Protein AF-0000000085118288 (afdb_homodimer)

pLDDT: mean 95.7, std 6.42, range [63.41, 98.94]

InterPro domains:
  IPR025540 Fluoroacetyl-CoA thioesterase [PIRSF014972] (2-133)
  IPR025540 Fluoroacetyl-CoA thioesterase [PTHR36934] (1-132)
  IPR029069 HotDog domain superfamily [SSF54637] (2-133)
  IPR054485 Fluoroacetyl-CoA-specific thioesterase-like domain [PF22636] (27-122)

Radius of gyration: 17.84 Å; Cα contacts (8 Å, |Δi|>4): 660; chains: 2; bounding box: 52×55×36 Å

Solvent-accessible surface area (backbone atoms only — not comparable to full-atom values): 13866 Å² total; per-residue (Å²): 122,83,85,56,71,69,46,69,27,71,41,82,38,69,37,43,72,68,39,14,43,58,46,62,80,77,65,90,82,64,69,42,54,83,25,55,18,66,30,50,51,47,41,44,46,50,47,14,45,49,62,62,44,55,85,59,52,53,93,64,42,35,63,44,75,36,37,42,38,36,37,50,72,49,68,42,44,66,69,41,46,40,34,22,38,19,28,34,70,43,70,59,88,81,25,43,31,30,43,35,41,28,29,38,77,62,39,73,26,30,39,40,39,40,29,31,32,78,43,48,49,65,58,52,52,51,52,27,53,55,31,65,73,97,122,84,85,56,70,68,46,71,27,72,42,82,38,67,36,43,72,67,40,13,43,58,45,61,80,78,65,90,84,64,72,43,55,83,26,55,19,68,31,50,52,46,41,44,45,51,48,17,44,50,60,62,45,55,86,56,52,52,92,64,41,34,63,44,74,37,35,41,39,39,37,50,71,50,68,42,45,66,69,40,48,42,34,22,38,20,28,33,70,43,69,58,87,81,24,44,30,29,43,35,41,28,29,39,76,62,40,75,24,29,38,40,40,38,28,32,33,77,41,47,48,65,58,52,53,50,53,29,52,55,32,63,72,101

Sequence (268 aa):
MSLEIGTKATIDYKVLNKDLAANLQISKDDAFPEVFATARMVALMECSAAKMMLPLLKDGELSVGVEVNIKHLAPTLEGDTAISTATFVGMEGKLFKFEIEVVDSGGVIGNGTHTRAIVSNERLMNGAKKRVEKMSLEIGTKATIDYKVLNKDLAANLQISKDDAFPEVFATARMVALMECSAAKMMLPLLKDGELSVGVEVNIKHLAPTLEGDTAISTATFVGMEGKLFKFEIEVVDSGGVIGNGTHTRAIVSNERLMNGAKKRVEK

Foldseek 3Di:
DDDDFFDKFKDKDAAAQCQAPVNVPPDPPDDGDQFGDPVVVVVRQVVRVQVSCVVVDDPQKGKDWDDWDKDFADTHHHGWMKMKMWGFHDDDVQKTKIWMWIATPVGTGMITMTIMHMDGPVVVVVVVVVVVVD/DDDDFFDKFKDKDAAAQCQAPCNVPPDDPDDGDQFGDPVVVVVRQVVRVQVSCVVVDDPQKGKDWDDWDKDFADTHHHGWMKMKMWGFHDDDVQKTKIWMWIATPVGTGMITMTIMHMDGPVVVVVVVVVVVVD

Structure (mmCIF, N/CA/C/O backbone):
data_AF-0000000085118288-model_v1
#
loop_
_entity.id
_entity.type
_entity.pdbx_description
1 polymer 'Fluoroacetyl-CoA-specific thioesterase-like domain-containing protein'
#
loop_
_atom_site.group_PDB
_atom_site.id
_atom_site.type_symbol
_atom_site.label_atom_id
_atom_site.label_alt_id
_atom_site.label_comp_id
_atom_site.label_asym_id
_atom_site.label_entity_id
_atom_site.label_seq_id
_atom_site.pdbx_PDB_ins_code
_atom_site.Cartn_x
_atom_site.Cartn_y
_atom_site.Cartn_z
_atom_site.occupancy
_atom_site.B_iso_or_equiv
_atom_site.auth_seq_id
_atom_site.auth_comp_id
_atom_site.auth_asym_id
_atom_site.auth_atom_id
_atom_site.pdbx_PDB_model_num
ATOM 1 N N . MET A 1 1 ? 5.191 28.344 4.402 1 65.5 1 MET A N 1
ATOM 2 C CA . MET A 1 1 ? 6.441 27.875 3.805 1 65.5 1 MET A CA 1
ATOM 3 C C . MET A 1 1 ? 6.176 26.906 2.664 1 65.5 1 MET A C 1
ATOM 5 O O . MET A 1 1 ? 5.191 26.156 2.693 1 65.5 1 MET A O 1
ATOM 9 N N . SER A 1 2 ? 6.766 27.188 1.385 1 85.44 2 SER A N 1
ATOM 10 C CA . SER A 1 2 ? 6.539 26.375 0.191 1 85.44 2 SER A CA 1
ATOM 11 C C . SER A 1 2 ? 7.625 25.328 0.021 1 85.44 2 SER A C 1
ATOM 13 O O . SER A 1 2 ? 8.75 25.5 0.504 1 85.44 2 SER A O 1
ATOM 15 N N . LEU A 1 3 ? 7.312 24.188 -0.376 1 93 3 LEU A N 1
ATOM 16 C CA . LEU A 1 3 ? 8.242 23.109 -0.694 1 93 3 LEU A CA 1
ATOM 17 C C . LEU A 1 3 ? 8.875 23.328 -2.064 1 93 3 LEU A C 1
ATOM 19 O O . LEU A 1 3 ? 8.172 23.547 -3.051 1 93 3 LEU A O 1
ATOM 23 N N . GLU A 1 4 ? 10.234 23.281 -2.15 1 96.5 4 GLU A N 1
ATOM 24 C CA . GLU A 1 4 ? 10.93 23.5 -3.414 1 96.5 4 GLU A CA 1
ATOM 25 C C . GLU A 1 4 ? 11.016 22.203 -4.223 1 96.5 4 GLU A C 1
ATOM 27 O O . GLU A 1 4 ? 11.344 21.156 -3.676 1 96.5 4 GLU A O 1
ATOM 32 N N . ILE A 1 5 ? 10.766 22.375 -5.516 1 97.88 5 ILE A N 1
ATOM 33 C CA . ILE A 1 5 ? 10.906 21.219 -6.406 1 97.88 5 ILE A CA 1
ATOM 34 C C . ILE A 1 5 ? 12.336 20.688 -6.328 1 97.88 5 ILE A C 1
ATOM 36 O O . ILE A 1 5 ? 13.297 21.453 -6.328 1 97.88 5 ILE A O 1
ATOM 40 N N . GLY A 1 6 ? 12.445 19.391 -6.156 1 98.31 6 GLY A N 1
ATOM 41 C CA . GLY A 1 6 ? 13.758 18.766 -6.039 1 98.31 6 GLY A CA 1
ATOM 42 C C . GLY A 1 6 ? 14.125 18.422 -4.609 1 98.31 6 GLY A C 1
ATOM 43 O O . GLY A 1 6 ? 15.086 17.688 -4.367 1 98.31 6 GLY A O 1
ATOM 44 N N . THR A 1 7 ? 13.391 19 -3.576 1 98.06 7 THR A N 1
ATOM 45 C CA . THR A 1 7 ? 13.617 18.656 -2.18 1 98.06 7 THR A CA 1
ATOM 46 C C . THR A 1 7 ? 13.414 17.156 -1.959 1 98.06 7 THR A C 1
ATOM 48 O O . THR A 1 7 ? 12.484 16.562 -2.516 1 98.06 7 THR A O 1
ATOM 51 N N . LYS A 1 8 ? 14.305 16.547 -1.131 1 98.5 8 LYS A N 1
ATOM 52 C CA . LYS A 1 8 ? 14.242 15.109 -0.888 1 98.5 8 LYS A CA 1
ATOM 53 C C . LYS A 1 8 ? 14.125 14.805 0.604 1 98.5 8 LYS A C 1
ATOM 55 O O . LYS A 1 8 ? 14.586 15.594 1.437 1 98.5 8 LYS A O 1
ATOM 60 N N . ALA A 1 9 ? 13.484 13.719 0.938 1 97.38 9 ALA A N 1
ATOM 61 C CA . ALA A 1 9 ? 13.5 13.086 2.256 1 97.38 9 ALA A CA 1
ATOM 62 C C . ALA A 1 9 ? 13.688 11.578 2.141 1 97.38 9 ALA A C 1
ATOM 64 O O . ALA A 1 9 ? 13.219 10.953 1.186 1 97.38 9 ALA A O 1
ATOM 65 N N . THR A 1 10 ? 14.406 11.039 3.109 1 98.06 10 THR A N 1
ATOM 66 C CA . THR A 1 10 ? 14.734 9.617 3.084 1 98.06 10 THR A CA 1
ATOM 67 C C . THR A 1 10 ? 14.383 8.953 4.41 1 98.06 10 THR A C 1
ATOM 69 O O . THR A 1 10 ? 14.539 9.555 5.473 1 98.06 10 THR A O 1
ATOM 72 N N . ILE A 1 11 ? 13.914 7.734 4.34 1 97.56 11 ILE A N 1
ATOM 73 C CA . ILE A 1 11 ? 13.695 6.902 5.516 1 97.56 11 ILE A CA 1
ATOM 74 C C . ILE A 1 11 ? 14.344 5.535 5.309 1 97.56 11 ILE A C 1
ATOM 76 O O . ILE A 1 11 ? 14.141 4.895 4.273 1 97.56 11 ILE A O 1
ATOM 80 N N . ASP A 1 12 ? 15.148 5.117 6.254 1 97.69 12 ASP A N 1
ATOM 81 C CA . ASP A 1 12 ? 15.68 3.756 6.34 1 97.69 12 ASP A CA 1
ATOM 82 C C . ASP A 1 12 ? 14.789 2.881 7.223 1 97.69 12 ASP A C 1
ATOM 84 O O . ASP A 1 12 ? 14.523 3.229 8.375 1 97.69 12 ASP A O 1
ATOM 88 N N . TYR A 1 13 ? 14.445 1.713 6.641 1 98.19 13 TYR A N 1
ATOM 89 C CA . TYR A 1 13 ? 13.531 0.839 7.371 1 98.19 13 TYR A CA 1
ATOM 90 C C . TYR A 1 13 ? 14.016 -0.607 7.328 1 98.19 13 TYR A C 1
ATOM 92 O O . TYR A 1 13 ? 14.188 -1.179 6.246 1 98.19 13 TYR A O 1
ATOM 100 N N . LYS A 1 14 ? 14.219 -1.176 8.461 1 98.44 14 LYS A N 1
ATOM 101 C CA . LYS A 1 14 ? 14.547 -2.596 8.531 1 98.44 14 LYS A CA 1
ATOM 102 C C . LYS A 1 14 ? 13.297 -3.459 8.406 1 98.44 14 LYS A C 1
ATOM 104 O O . LYS A 1 14 ? 12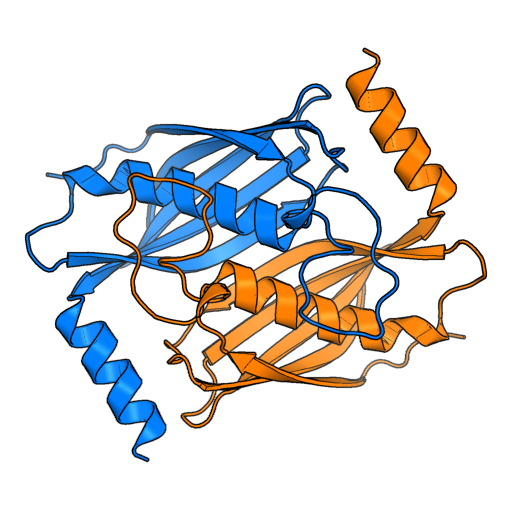.375 -3.354 9.227 1 98.44 14 LYS A O 1
ATOM 109 N N . VAL A 1 15 ? 13.312 -4.316 7.406 1 98.5 15 VAL A N 1
ATOM 110 C CA . VAL A 1 15 ? 12.156 -5.168 7.152 1 98.5 15 VAL A CA 1
ATOM 111 C C . VAL A 1 15 ? 12.016 -6.188 8.281 1 98.5 15 VAL A C 1
ATOM 113 O O . VAL A 1 15 ? 12.953 -6.922 8.586 1 98.5 15 VAL A O 1
ATOM 116 N N . LEU A 1 16 ? 10.836 -6.188 8.891 1 98.38 16 LEU A N 1
ATOM 117 C CA . LEU A 1 16 ? 10.531 -7.09 10 1 98.38 16 LEU A CA 1
ATOM 118 C C . LEU A 1 16 ? 9.594 -8.211 9.547 1 98.38 16 LEU A C 1
ATOM 120 O O . LEU A 1 16 ? 9.016 -8.141 8.461 1 98.38 16 LEU A O 1
ATOM 124 N N . ASN A 1 17 ? 9.477 -9.211 10.391 1 97.81 17 ASN A N 1
ATOM 125 C CA . ASN A 1 17 ? 8.594 -10.344 10.109 1 97.81 17 ASN A CA 1
ATOM 126 C C . ASN A 1 17 ? 7.176 -9.883 9.797 1 97.81 17 ASN A C 1
ATOM 128 O O . ASN A 1 17 ? 6.543 -10.391 8.867 1 97.81 17 ASN A O 1
ATOM 132 N N . LYS A 1 18 ? 6.66 -8.891 10.508 1 96.31 18 LYS A N 1
ATOM 133 C CA . LYS A 1 18 ? 5.293 -8.398 10.367 1 96.31 18 LYS A CA 1
ATOM 134 C C . LYS A 1 18 ? 5.086 -7.703 9.023 1 96.31 18 LYS A C 1
ATOM 136 O O . LYS A 1 18 ? 3.953 -7.43 8.633 1 96.31 18 LYS A O 1
ATOM 141 N N . ASP A 1 19 ? 6.227 -7.359 8.367 1 97.75 19 ASP A N 1
ATOM 142 C CA . ASP A 1 19 ? 6.164 -6.609 7.117 1 97.75 19 ASP A CA 1
ATOM 143 C C . ASP A 1 19 ? 6.102 -7.551 5.918 1 97.75 19 ASP A C 1
ATOM 145 O O . ASP A 1 19 ? 5.953 -7.102 4.777 1 97.75 19 ASP A O 1
ATOM 149 N N . LEU A 1 20 ? 6.211 -8.82 6.121 1 97.25 20 LEU A N 1
ATOM 150 C CA . LEU A 1 20 ? 6.227 -9.781 5.027 1 97.25 20 LEU A CA 1
ATOM 151 C C . LEU A 1 20 ? 4.82 -10.023 4.492 1 97.25 20 LEU A C 1
ATOM 153 O O . LEU A 1 20 ? 3.857 -10.07 5.262 1 97.25 20 LEU A O 1
ATOM 157 N N . ALA A 1 21 ? 4.758 -10.266 3.145 1 96.5 21 ALA A N 1
ATOM 158 C CA . ALA A 1 21 ? 3.475 -10.5 2.49 1 96.5 21 ALA A CA 1
ATOM 159 C C . ALA A 1 21 ? 2.701 -11.617 3.191 1 96.5 21 ALA A C 1
ATOM 161 O O . ALA A 1 21 ? 1.483 -11.516 3.367 1 96.5 21 ALA A O 1
ATOM 162 N N . ALA A 1 22 ? 3.354 -12.586 3.691 1 94.56 22 ALA A N 1
ATOM 163 C CA . ALA A 1 22 ? 2.746 -13.742 4.336 1 94.56 22 ALA A CA 1
ATOM 164 C C . ALA A 1 22 ? 2.18 -13.375 5.703 1 94.56 22 ALA A C 1
ATOM 166 O O . ALA A 1 22 ? 1.416 -14.148 6.293 1 94.56 22 ALA A O 1
ATOM 167 N N . ASN A 1 23 ? 2.451 -12.172 6.219 1 94.25 23 ASN A N 1
ATOM 168 C CA . ASN A 1 23 ? 2.141 -11.875 7.613 1 94.25 23 ASN A CA 1
ATOM 169 C C . ASN A 1 23 ? 1.325 -10.594 7.746 1 94.25 23 ASN A C 1
ATOM 171 O O . ASN A 1 23 ? 1.26 -10 8.828 1 94.25 23 ASN A O 1
ATOM 175 N N . LEU A 1 24 ? 0.703 -10.117 6.699 1 93.44 24 LEU A N 1
ATOM 176 C CA . LEU A 1 24 ? -0.056 -8.867 6.727 1 93.44 24 LEU A CA 1
ATOM 177 C C . LEU A 1 24 ? -1.408 -9.07 7.402 1 93.44 24 LEU A C 1
ATOM 179 O O . LEU A 1 24 ? -2.059 -8.102 7.797 1 93.44 24 LEU A O 1
ATOM 183 N N . GLN A 1 25 ? -1.882 -10.227 7.535 1 90.75 25 GLN A N 1
ATOM 184 C CA . GLN A 1 25 ? -3.098 -10.594 8.25 1 90.75 25 GLN A CA 1
ATOM 185 C C . GLN A 1 25 ? -4.316 -9.891 7.66 1 90.75 25 GLN A C 1
ATOM 187 O O . GLN A 1 25 ? -5.117 -9.312 8.398 1 90.75 25 GLN A O 1
ATOM 192 N N . ILE A 1 26 ? -4.383 -9.867 6.359 1 91.06 26 ILE A N 1
ATOM 193 C CA . ILE A 1 26 ? -5.539 -9.312 5.664 1 91.06 26 ILE A CA 1
ATOM 194 C C . ILE A 1 26 ? -6.496 -10.438 5.281 1 91.06 26 ILE A C 1
ATOM 196 O O . ILE A 1 26 ? -7.711 -10.312 5.445 1 91.06 26 ILE A O 1
ATOM 200 N N . SER A 1 27 ? -5.902 -11.492 4.691 1 86.75 27 SER A N 1
ATOM 201 C CA . SER A 1 27 ? -6.688 -12.656 4.285 1 86.75 27 SER A CA 1
ATOM 202 C C . SER A 1 27 ? -6.039 -13.953 4.746 1 86.75 27 SER A C 1
ATOM 204 O O . SER A 1 27 ? -4.812 -14.047 4.812 1 86.75 27 SER A O 1
ATOM 206 N N . LYS A 1 28 ? -6.906 -14.977 5.168 1 76.5 28 LYS A N 1
ATOM 207 C CA . LYS A 1 28 ? -6.414 -16.266 5.66 1 76.5 28 LYS A CA 1
ATOM 208 C C . LYS A 1 28 ? -5.992 -17.172 4.508 1 76.5 28 LYS A C 1
ATOM 210 O O . LYS A 1 28 ? -5.148 -18.047 4.68 1 76.5 28 LYS A O 1
ATOM 215 N N . ASP A 1 29 ? -6.516 -16.984 3.393 1 64.5 29 ASP A N 1
ATOM 216 C CA . ASP A 1 29 ? -6.457 -17.984 2.33 1 64.5 29 ASP A CA 1
ATOM 217 C C . ASP A 1 29 ? -5.238 -17.766 1.437 1 64.5 29 ASP A C 1
ATOM 219 O O . ASP A 1 29 ? -4.918 -18.609 0.599 1 64.5 29 ASP A O 1
ATOM 223 N N . ASP A 1 30 ? -4.398 -16.828 1.76 1 63.41 30 ASP A N 1
ATOM 224 C CA . ASP A 1 30 ? -3.512 -16.562 0.63 1 63.41 30 ASP A CA 1
ATOM 225 C C . ASP A 1 30 ? -2.105 -17.094 0.897 1 63.41 30 ASP A C 1
ATOM 227 O O . ASP A 1 30 ? -1.644 -17.094 2.041 1 63.41 30 ASP A O 1
ATOM 231 N N . ALA A 1 31 ? -1.613 -17.859 0.029 1 80.88 31 ALA A N 1
ATOM 232 C CA . ALA A 1 31 ? -0.206 -18.25 -0.038 1 80.88 31 ALA A CA 1
ATOM 233 C C . ALA A 1 31 ? 0.661 -17.078 -0.492 1 80.88 31 ALA A C 1
ATOM 235 O O . ALA A 1 31 ? 0.897 -16.891 -1.689 1 80.88 31 ALA A O 1
ATOM 236 N N . PHE A 1 32 ? 1.033 -16.219 0.395 1 91.12 32 PHE A N 1
ATOM 237 C CA . PHE A 1 32 ? 1.906 -15.094 0.065 1 91.12 32 PHE A CA 1
ATOM 238 C C . PHE A 1 32 ? 3.354 -15.414 0.422 1 91.12 32 PHE A C 1
ATOM 240 O O . PHE A 1 32 ? 3.615 -16.203 1.327 1 91.12 32 PHE A O 1
ATOM 247 N N . PRO A 1 33 ? 4.215 -14.898 -0.34 1 94.38 33 PRO A N 1
ATOM 248 C CA . PRO A 1 33 ? 5.629 -15.195 -0.112 1 94.38 33 PRO A CA 1
ATOM 249 C C . PRO A 1 33 ? 6.184 -14.5 1.131 1 94.38 33 PRO A C 1
ATOM 251 O O . PRO A 1 33 ? 5.586 -13.539 1.624 1 94.38 33 PRO A O 1
ATOM 254 N N . GLU A 1 34 ? 7.32 -15.031 1.57 1 95.94 34 GLU A N 1
ATOM 255 C CA . GLU A 1 34 ? 7.992 -14.461 2.734 1 95.94 34 GLU A CA 1
ATOM 256 C C . GLU A 1 34 ? 8.992 -13.383 2.324 1 95.94 34 GLU A C 1
ATOM 258 O O . GLU A 1 34 ? 10.18 -13.477 2.629 1 95.94 34 GLU A O 1
ATOM 263 N N . VAL A 1 35 ? 8.516 -12.359 1.674 1 98.12 35 VAL A N 1
ATOM 264 C CA . VAL A 1 35 ? 9.305 -11.188 1.292 1 98.12 35 VAL A CA 1
ATOM 265 C C . VAL A 1 35 ? 8.555 -9.914 1.675 1 98.12 35 VAL A C 1
ATOM 267 O O . VAL A 1 35 ? 7.379 -9.961 2.039 1 98.12 35 VAL A O 1
ATOM 270 N N . PHE A 1 36 ? 9.242 -8.812 1.638 1 98.62 36 PHE A N 1
ATOM 271 C CA . PHE A 1 36 ? 8.688 -7.504 1.944 1 98.62 36 PHE A CA 1
ATOM 272 C C . PHE A 1 36 ? 7.426 -7.242 1.123 1 98.62 36 PHE A C 1
ATOM 274 O O . PHE A 1 36 ? 7.453 -7.324 -0.107 1 98.62 36 PHE A O 1
ATOM 281 N N . ALA A 1 37 ? 6.352 -6.984 1.794 1 97.81 37 ALA A N 1
ATOM 282 C CA . ALA A 1 37 ? 5.059 -6.836 1.126 1 97.81 37 ALA A CA 1
ATOM 283 C C . ALA A 1 37 ? 5.004 -5.547 0.311 1 97.81 37 ALA A C 1
ATOM 285 O O . ALA A 1 37 ? 5.52 -4.512 0.741 1 97.81 37 ALA A O 1
ATOM 286 N N . THR A 1 38 ? 4.34 -5.602 -0.856 1 98.56 38 THR A N 1
ATOM 287 C CA . THR A 1 38 ? 4.09 -4.414 -1.661 1 98.56 38 THR A CA 1
ATOM 288 C C . THR A 1 38 ? 3.414 -3.328 -0.828 1 98.56 38 THR A C 1
ATOM 290 O O . THR A 1 38 ? 3.834 -2.17 -0.849 1 98.56 38 THR A O 1
ATOM 293 N N . ALA A 1 39 ? 2.43 -3.693 -0.07 1 98.31 39 ALA A N 1
ATOM 294 C CA . ALA A 1 39 ? 1.678 -2.748 0.751 1 98.31 39 ALA A CA 1
ATOM 295 C C . ALA A 1 39 ? 2.584 -2.07 1.774 1 98.31 39 ALA A C 1
ATOM 297 O O . ALA A 1 39 ? 2.426 -0.881 2.062 1 98.31 39 ALA A O 1
ATOM 298 N N . ARG A 1 40 ? 3.488 -2.783 2.344 1 98.44 40 ARG A N 1
ATOM 299 C CA . ARG A 1 40 ? 4.398 -2.197 3.324 1 98.44 40 ARG A CA 1
ATOM 300 C C . ARG A 1 40 ? 5.426 -1.296 2.646 1 98.44 40 ARG A C 1
ATOM 302 O O . ARG A 1 40 ? 5.848 -0.288 3.219 1 98.44 40 ARG A O 1
ATOM 309 N N . MET A 1 41 ? 5.832 -1.647 1.428 1 98.81 41 MET A N 1
ATOM 310 C CA . MET A 1 41 ? 6.672 -0.731 0.662 1 98.81 41 MET A CA 1
ATOM 311 C C . MET A 1 41 ? 5.938 0.573 0.375 1 98.81 41 MET A C 1
ATOM 313 O O . MET A 1 41 ? 6.523 1.653 0.461 1 98.81 41 MET A O 1
ATOM 317 N N . VAL A 1 42 ? 4.676 0.441 0.045 1 98.75 42 VAL A N 1
ATOM 318 C CA . VAL A 1 42 ? 3.85 1.624 -0.173 1 98.75 42 VAL A CA 1
ATOM 319 C C . VAL A 1 42 ? 3.828 2.479 1.092 1 98.75 42 VAL A C 1
ATOM 321 O O . VAL A 1 42 ? 3.996 3.699 1.026 1 98.75 42 VAL A O 1
ATOM 324 N N . ALA A 1 43 ? 3.648 1.824 2.242 1 98.06 43 ALA A N 1
ATOM 325 C CA . ALA A 1 43 ? 3.648 2.562 3.502 1 98.06 43 ALA A CA 1
ATOM 326 C C . ALA A 1 43 ? 4.957 3.326 3.689 1 98.06 43 ALA A C 1
ATOM 328 O O . ALA A 1 43 ? 4.949 4.492 4.09 1 98.06 43 ALA A O 1
ATOM 329 N N . LEU A 1 44 ? 6.02 2.678 3.398 1 98.31 44 LEU A N 1
ATOM 330 C CA . LEU A 1 44 ? 7.34 3.285 3.523 1 98.31 44 LEU A CA 1
ATOM 331 C C . LEU A 1 44 ? 7.48 4.48 2.588 1 98.31 44 LEU A C 1
ATOM 333 O O . LEU A 1 44 ? 7.98 5.535 2.988 1 98.31 44 LEU A O 1
ATOM 337 N N . MET A 1 45 ? 6.996 4.332 1.364 1 98.56 45 MET A N 1
ATOM 338 C CA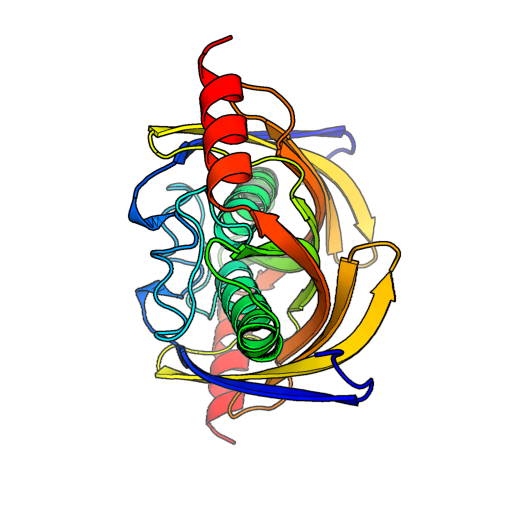 . MET A 1 45 ? 7.012 5.406 0.377 1 98.56 45 MET A CA 1
ATOM 339 C C . MET A 1 45 ? 6.199 6.605 0.865 1 98.56 45 MET A C 1
ATOM 341 O O . MET A 1 45 ? 6.676 7.738 0.82 1 98.56 45 MET A O 1
ATOM 345 N N . GLU A 1 46 ? 5.051 6.316 1.334 1 97.94 46 GLU A N 1
ATOM 346 C CA . GLU A 1 46 ? 4.184 7.383 1.827 1 97.94 46 GLU A CA 1
ATOM 347 C C . GLU A 1 46 ? 4.836 8.133 2.986 1 97.94 46 GLU A C 1
ATOM 349 O O . GLU A 1 46 ? 4.746 9.359 3.066 1 97.94 46 GLU A O 1
ATOM 354 N N . CYS A 1 47 ? 5.445 7.414 3.873 1 97.38 47 CYS A N 1
ATOM 355 C CA . CYS A 1 47 ? 6.055 8.016 5.051 1 97.38 47 CYS A CA 1
ATOM 356 C C . CYS A 1 47 ? 7.199 8.945 4.66 1 97.38 47 CYS A C 1
ATOM 358 O O . CYS A 1 47 ? 7.379 10.008 5.262 1 97.38 47 CYS A O 1
ATOM 360 N N . SER A 1 48 ? 7.988 8.555 3.674 1 97.44 48 SER A N 1
ATOM 361 C CA . SER A 1 48 ? 9.094 9.422 3.266 1 97.44 48 SER A CA 1
ATOM 362 C C . SER A 1 48 ? 8.578 10.727 2.674 1 97.44 48 SER A C 1
ATOM 364 O O . SER A 1 48 ? 9.164 11.789 2.91 1 97.44 48 SER A O 1
ATOM 366 N N . ALA A 1 49 ? 7.508 10.609 1.896 1 97.44 49 ALA A N 1
ATOM 367 C CA . ALA A 1 49 ? 6.883 11.82 1.362 1 97.44 49 ALA A CA 1
ATOM 368 C C . ALA A 1 49 ? 6.301 12.68 2.482 1 97.44 49 ALA A C 1
ATOM 370 O O . ALA A 1 49 ? 6.5 13.898 2.508 1 97.44 49 ALA A O 1
ATOM 371 N N . ALA A 1 50 ? 5.578 12.031 3.389 1 96.94 50 ALA A N 1
ATOM 372 C CA . ALA A 1 50 ? 4.949 12.742 4.5 1 96.94 50 ALA A CA 1
ATOM 373 C C . ALA A 1 50 ? 5.992 13.477 5.34 1 96.94 50 ALA A C 1
ATOM 375 O O . ALA A 1 50 ? 5.762 14.602 5.773 1 96.94 50 ALA A O 1
ATOM 376 N N . LYS A 1 51 ? 7.078 12.805 5.59 1 95.5 51 LYS A N 1
ATOM 377 C CA . LYS A 1 51 ? 8.172 13.391 6.359 1 95.5 51 LYS A CA 1
ATOM 378 C C . LYS A 1 51 ? 8.594 14.734 5.777 1 95.5 51 LYS A C 1
ATOM 380 O O . LYS A 1 51 ? 8.836 15.688 6.516 1 95.5 51 LYS A O 1
ATOM 385 N N . MET A 1 52 ? 8.617 14.789 4.484 1 94.75 52 MET A N 1
ATOM 386 C CA . MET A 1 52 ? 9.055 15.992 3.775 1 94.75 52 MET A CA 1
ATOM 387 C C . MET A 1 52 ? 8.062 17.141 3.986 1 94.75 52 MET A C 1
ATOM 389 O O . MET A 1 52 ? 8.438 18.312 3.898 1 94.75 52 MET A O 1
ATOM 393 N N . MET A 1 53 ? 6.887 16.844 4.309 1 94.81 53 MET A N 1
ATOM 394 C CA . MET A 1 53 ? 5.816 17.828 4.348 1 94.81 53 MET A CA 1
ATOM 395 C C . MET A 1 53 ? 5.621 18.375 5.762 1 94.81 53 MET A C 1
ATOM 397 O O . MET A 1 53 ? 4.906 19.344 5.965 1 94.81 53 MET A O 1
ATOM 401 N N . LEU A 1 54 ? 6.25 17.781 6.773 1 93.75 54 LEU A N 1
ATOM 402 C CA . LEU A 1 54 ? 6.027 18.094 8.18 1 93.75 54 LEU A CA 1
ATOM 403 C C . LEU A 1 54 ? 6.219 19.594 8.43 1 93.75 54 LEU A C 1
ATOM 405 O O . LEU A 1 54 ? 5.395 20.219 9.094 1 93.75 54 LEU A O 1
ATOM 409 N N . PRO A 1 55 ? 7.203 20.234 7.828 1 93.25 55 PRO A N 1
ATOM 410 C CA . PRO A 1 55 ? 7.426 21.656 8.109 1 93.25 55 PRO A CA 1
ATOM 411 C C . PRO A 1 55 ? 6.34 22.562 7.523 1 93.25 55 PRO A C 1
ATOM 413 O O . PRO A 1 55 ? 6.254 23.734 7.871 1 93.25 55 PRO A O 1
ATOM 416 N N . LEU A 1 56 ? 5.551 22.016 6.68 1 94.44 56 LEU A N 1
ATOM 417 C CA . LEU A 1 56 ? 4.516 22.797 6.012 1 94.44 56 LEU A CA 1
ATOM 418 C C . LEU A 1 56 ? 3.234 22.828 6.84 1 94.44 56 LEU A C 1
ATOM 420 O O . LEU A 1 56 ? 2.336 23.625 6.574 1 94.44 56 LEU A O 1
ATOM 424 N N . LEU A 1 57 ? 3.113 21.953 7.766 1 94.88 57 LEU A N 1
ATOM 425 C CA . LEU A 1 57 ? 1.844 21.719 8.445 1 94.88 57 LEU A CA 1
ATOM 426 C C . LEU A 1 57 ? 1.64 22.734 9.57 1 94.88 57 LEU A C 1
ATOM 428 O O . LEU A 1 57 ? 2.545 22.969 10.375 1 94.88 57 LEU A O 1
ATOM 432 N N . LYS A 1 58 ? 0.462 23.312 9.539 1 95.38 58 LYS A N 1
ATOM 433 C CA . LYS A 1 58 ? 0.033 24.156 10.641 1 95.38 58 LYS A CA 1
ATOM 434 C C . LYS A 1 58 ? -0.63 23.344 11.75 1 95.38 58 LYS A C 1
ATOM 436 O O . LYS A 1 58 ? -0.844 22.141 11.594 1 95.38 58 LYS A O 1
ATOM 441 N N . ASP A 1 59 ? -0.854 24.047 12.859 1 94.81 59 ASP A N 1
ATOM 442 C CA . ASP A 1 59 ? -1.543 23.375 13.953 1 94.81 59 ASP A CA 1
ATOM 443 C C . ASP A 1 59 ? -2.885 22.797 13.5 1 94.81 59 ASP A C 1
ATOM 445 O O . ASP A 1 59 ? -3.656 23.484 12.82 1 94.81 59 ASP A O 1
ATOM 449 N N . GLY A 1 60 ? -3.109 21.531 13.789 1 95.69 60 GLY A N 1
ATOM 450 C CA . GLY A 1 60 ? -4.375 20.891 13.461 1 95.69 60 GLY A CA 1
ATOM 451 C C . GLY A 1 60 ? -4.398 20.297 12.062 1 95.69 60 GLY A C 1
ATOM 452 O O . GLY A 1 60 ? -5.387 19.672 11.664 1 95.69 60 GLY A O 1
ATOM 453 N N . GLU A 1 61 ? -3.271 20.5 11.344 1 96 61 GLU A N 1
ATOM 454 C CA . GLU A 1 61 ? -3.195 19.984 9.984 1 96 61 GLU A CA 1
ATOM 455 C C . GLU A 1 61 ? -2.367 18.703 9.93 1 96 61 GLU A C 1
ATOM 457 O O . GLU A 1 61 ? -1.515 18.469 10.789 1 96 61 GLU A O 1
ATOM 462 N N . LEU A 1 62 ? -2.674 17.859 9.016 1 95.75 62 LEU A N 1
ATOM 463 C CA . LEU A 1 62 ? -1.868 16.688 8.656 1 95.75 62 LEU A CA 1
ATOM 464 C C . LEU A 1 62 ? -1.868 16.469 7.148 1 95.75 62 LEU A C 1
ATOM 466 O O . LEU A 1 62 ? -2.57 17.172 6.414 1 95.75 62 LEU A O 1
ATOM 470 N N . SER A 1 63 ? -1.038 15.602 6.703 1 95.81 63 SER A N 1
ATOM 471 C CA . SER A 1 63 ? -1.061 15.227 5.293 1 95.81 63 SER A CA 1
ATOM 472 C C . SER A 1 63 ? -1.607 13.812 5.105 1 95.81 63 SER A C 1
ATOM 474 O O . SER A 1 63 ? -1.345 12.93 5.922 1 95.81 63 SER A O 1
ATOM 476 N N . VAL A 1 6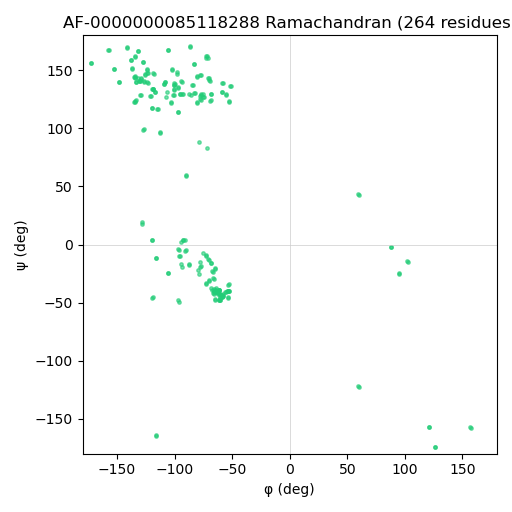4 ? -2.416 13.617 4.059 1 96.62 64 VAL A N 1
ATOM 477 C CA . VAL A 1 64 ? -3 12.32 3.752 1 96.62 64 VAL A CA 1
ATOM 478 C C . VAL A 1 64 ? -2.629 11.906 2.33 1 96.62 64 VAL A C 1
ATOM 480 O O . VAL A 1 64 ? -2.559 12.75 1.432 1 96.62 64 VAL A O 1
ATOM 483 N N . GLY A 1 65 ? -2.334 10.664 2.225 1 97.69 65 GLY A N 1
ATOM 484 C CA . GLY A 1 65 ? -2.131 10.125 0.889 1 97.69 65 GLY A CA 1
ATOM 485 C C . GLY A 1 65 ? -3.41 10.047 0.075 1 97.69 65 GLY A C 1
ATOM 486 O O . GLY A 1 65 ? -4.465 9.68 0.598 1 97.69 65 GLY A O 1
ATOM 487 N N . VAL A 1 66 ? -3.303 10.375 -1.261 1 98.44 66 VAL A N 1
ATOM 488 C CA . VAL A 1 66 ? -4.48 10.398 -2.123 1 98.44 66 VAL A CA 1
ATOM 489 C C . VAL A 1 66 ? -4.312 9.383 -3.25 1 98.44 66 VAL A C 1
ATOM 491 O O . VAL A 1 66 ? -5.258 8.664 -3.588 1 98.44 66 VAL A O 1
ATOM 494 N N . GLU A 1 67 ? -3.125 9.391 -3.854 1 98.75 67 GLU A N 1
ATOM 495 C CA . GLU A 1 67 ? -2.852 8.492 -4.969 1 98.75 67 GLU A CA 1
ATOM 496 C C . GLU A 1 67 ? -1.489 7.824 -4.816 1 98.75 67 GLU A C 1
ATOM 498 O O . GLU A 1 67 ? -0.537 8.438 -4.336 1 98.75 67 GLU A O 1
ATOM 503 N N . VAL A 1 68 ? -1.436 6.594 -5.23 1 98.81 68 VAL A N 1
ATOM 504 C CA . VAL A 1 68 ? -0.193 5.832 -5.297 1 98.81 68 VAL A CA 1
ATOM 505 C C . VAL A 1 68 ? -0.109 5.102 -6.637 1 98.81 68 VAL A C 1
ATOM 507 O O . VAL A 1 68 ? -1.041 4.391 -7.023 1 98.81 68 VAL A O 1
ATOM 510 N N . ASN A 1 69 ? 0.925 5.336 -7.371 1 98.94 69 ASN A N 1
ATOM 511 C CA . ASN A 1 69 ? 1.265 4.641 -8.609 1 98.94 69 ASN A CA 1
ATOM 512 C C . ASN A 1 69 ? 2.686 4.086 -8.562 1 98.94 69 ASN A C 1
ATOM 514 O O . ASN A 1 69 ? 3.646 4.812 -8.82 1 98.94 69 ASN A O 1
ATOM 518 N N . ILE A 1 70 ? 2.773 2.729 -8.25 1 98.88 70 ILE A N 1
ATOM 519 C CA . ILE A 1 70 ? 4.121 2.238 -7.98 1 98.88 70 ILE A CA 1
ATOM 520 C C . ILE A 1 70 ? 4.312 0.874 -8.641 1 98.88 70 ILE A C 1
ATOM 522 O O . ILE A 1 70 ? 3.338 0.208 -9 1 98.88 70 ILE A O 1
ATOM 526 N N . LYS A 1 71 ? 5.582 0.577 -8.82 1 98.81 71 LYS A N 1
ATOM 527 C CA . LYS A 1 71 ? 6.035 -0.757 -9.203 1 98.81 71 LYS A CA 1
ATOM 528 C C . LYS A 1 71 ? 6.922 -1.369 -8.125 1 98.81 71 LYS A C 1
ATOM 530 O O . LYS A 1 71 ? 7.762 -0.682 -7.539 1 98.81 71 LYS A O 1
ATOM 535 N N . HIS A 1 72 ? 6.629 -2.568 -7.77 1 98.81 72 HIS A N 1
ATOM 536 C CA . HIS A 1 72 ? 7.516 -3.381 -6.945 1 98.81 72 HIS A CA 1
ATOM 537 C C . HIS A 1 72 ? 8.359 -4.32 -7.801 1 98.81 72 HIS A C 1
ATOM 539 O O . HIS A 1 72 ? 7.84 -5.273 -8.383 1 98.81 72 HIS A O 1
ATOM 545 N N . LEU A 1 73 ? 9.672 -4.109 -7.82 1 98.25 73 LEU A N 1
ATOM 546 C CA . LEU A 1 73 ? 10.516 -4.625 -8.891 1 98.25 73 LEU A CA 1
ATOM 547 C C . LEU A 1 73 ? 11.336 -5.82 -8.414 1 98.25 73 LEU A C 1
ATOM 549 O O . LEU A 1 73 ? 11.836 -6.598 -9.227 1 98.25 73 LEU A O 1
ATOM 553 N N . ALA A 1 74 ? 11.555 -5.883 -7.137 1 98.12 74 ALA A N 1
ATOM 554 C CA . ALA A 1 74 ? 12.383 -6.961 -6.602 1 98.12 74 ALA A CA 1
ATOM 555 C C . ALA A 1 74 ? 12.008 -7.285 -5.16 1 98.12 74 ALA A C 1
ATOM 557 O O . ALA A 1 74 ? 11.547 -6.41 -4.422 1 98.12 74 ALA A O 1
ATOM 558 N N . PRO A 1 75 ? 12.227 -8.555 -4.777 1 98.25 75 PRO A N 1
ATOM 559 C CA . PRO A 1 75 ? 11.906 -8.961 -3.406 1 98.25 75 PRO A CA 1
ATOM 560 C C . PRO A 1 75 ? 12.992 -8.578 -2.406 1 98.25 75 PRO A C 1
ATOM 562 O O . PRO A 1 75 ? 14.18 -8.57 -2.748 1 98.25 75 PRO A O 1
ATOM 565 N N . THR A 1 76 ? 12.625 -8.211 -1.193 1 98.44 76 THR A N 1
ATOM 566 C CA . THR A 1 76 ? 13.516 -7.926 -0.075 1 98.44 76 THR A CA 1
ATOM 567 C C . THR A 1 76 ? 13.25 -8.883 1.087 1 98.44 76 THR A C 1
ATOM 569 O O . THR A 1 76 ? 12.094 -9.117 1.445 1 98.44 76 THR A O 1
ATOM 572 N N . LEU A 1 77 ? 14.281 -9.453 1.671 1 98.38 77 LEU A N 1
ATOM 573 C CA . LEU A 1 77 ? 14.148 -10.422 2.758 1 98.38 77 LEU A CA 1
ATOM 574 C C . LEU A 1 77 ? 13.984 -9.711 4.098 1 98.38 77 LEU A C 1
ATOM 576 O O . LEU A 1 77 ? 14.391 -8.555 4.246 1 98.38 77 LEU A O 1
ATOM 580 N N . GLU A 1 78 ? 13.352 -10.5 4.996 1 98.12 78 GLU A N 1
ATOM 581 C CA . GLU A 1 78 ? 13.359 -10.055 6.387 1 98.12 78 GLU A CA 1
ATOM 582 C C . GLU A 1 78 ? 14.773 -9.734 6.855 1 98.12 78 GLU A C 1
ATOM 584 O O . GLU A 1 78 ? 15.711 -10.477 6.562 1 98.12 78 GLU A O 1
ATOM 589 N N . GLY A 1 79 ? 14.852 -8.633 7.551 1 98.12 79 GLY A N 1
ATOM 590 C CA . GLY A 1 79 ? 16.141 -8.273 8.125 1 98.12 79 GLY A CA 1
ATOM 591 C C . GLY A 1 79 ? 16.938 -7.324 7.254 1 98.12 79 GLY A C 1
ATOM 592 O O . GLY A 1 79 ? 17.875 -6.672 7.73 1 98.12 79 GLY A O 1
ATOM 593 N N . ASP A 1 80 ? 16.719 -7.273 5.961 1 98.12 80 ASP A N 1
ATOM 594 C CA . ASP A 1 80 ? 17.359 -6.297 5.086 1 98.12 80 ASP A CA 1
ATOM 595 C C . ASP A 1 80 ? 16.781 -4.902 5.293 1 98.12 80 ASP A C 1
ATOM 597 O O . ASP A 1 80 ? 15.719 -4.754 5.898 1 98.12 80 ASP A O 1
ATOM 601 N N . THR A 1 81 ? 17.5 -3.893 4.887 1 98.44 81 THR A N 1
ATOM 602 C CA . THR A 1 81 ? 17.062 -2.512 5.055 1 98.44 81 THR A CA 1
ATOM 603 C C . THR A 1 81 ? 16.547 -1.948 3.734 1 98.44 81 THR A C 1
ATOM 605 O O . THR A 1 81 ? 17.234 -2.008 2.713 1 98.44 81 THR A O 1
ATOM 608 N N . ALA A 1 82 ? 15.312 -1.501 3.709 1 98.62 82 ALA A N 1
ATOM 609 C CA . ALA A 1 82 ? 14.734 -0.763 2.592 1 98.62 82 ALA A CA 1
ATOM 610 C C . ALA A 1 82 ? 14.836 0.743 2.814 1 98.62 82 ALA A C 1
ATOM 612 O O . ALA A 1 82 ? 14.445 1.252 3.867 1 98.62 82 ALA A O 1
ATOM 613 N N . ILE A 1 83 ? 15.352 1.461 1.815 1 98.81 83 ILE A N 1
ATOM 614 C CA . ILE A 1 83 ? 15.523 2.906 1.902 1 98.81 83 ILE A CA 1
ATOM 615 C C . ILE A 1 83 ? 14.617 3.598 0.883 1 98.81 83 ILE A C 1
ATOM 617 O O . ILE A 1 83 ? 14.766 3.395 -0.325 1 98.81 83 ILE A O 1
ATOM 621 N N . SER A 1 84 ? 13.727 4.348 1.387 1 98.88 84 SER A N 1
ATOM 622 C CA . SER A 1 84 ? 12.82 5.102 0.527 1 98.88 84 SER A CA 1
ATOM 623 C C . SER A 1 84 ? 13.266 6.559 0.409 1 98.88 84 SER A C 1
ATOM 625 O O . SER A 1 84 ? 13.484 7.23 1.419 1 98.88 84 SER A O 1
ATOM 627 N N . THR A 1 85 ? 13.375 7.023 -0.798 1 98.94 85 THR A N 1
ATOM 628 C CA . THR A 1 85 ? 13.672 8.422 -1.069 1 98.94 85 THR A CA 1
ATOM 629 C C . THR A 1 85 ? 12.547 9.07 -1.879 1 98.94 85 THR A C 1
ATOM 631 O O . THR A 1 85 ? 12.289 8.664 -3.014 1 98.94 85 THR A O 1
ATOM 634 N N . ALA A 1 86 ? 11.969 10.008 -1.274 1 98.81 86 ALA A N 1
ATOM 635 C CA . ALA A 1 86 ? 10.93 10.781 -1.951 1 98.81 86 ALA A CA 1
ATOM 636 C C . ALA A 1 86 ? 11.477 12.109 -2.455 1 98.81 86 ALA A C 1
ATOM 638 O O . ALA A 1 86 ? 12.266 12.766 -1.767 1 98.81 86 ALA A O 1
ATOM 639 N N . THR A 1 87 ? 11.102 12.477 -3.648 1 98.94 87 THR A N 1
ATOM 640 C CA . THR A 1 87 ? 11.445 13.758 -4.258 1 98.94 87 THR A CA 1
ATOM 641 C C . THR A 1 87 ? 10.188 14.547 -4.613 1 98.94 87 THR A C 1
ATOM 643 O O . THR A 1 87 ? 9.312 14.039 -5.316 1 98.94 87 THR A O 1
ATOM 646 N N . PHE A 1 88 ? 10.18 15.82 -4.133 1 98.88 88 PHE A N 1
ATOM 647 C CA . PHE A 1 88 ? 9.062 16.6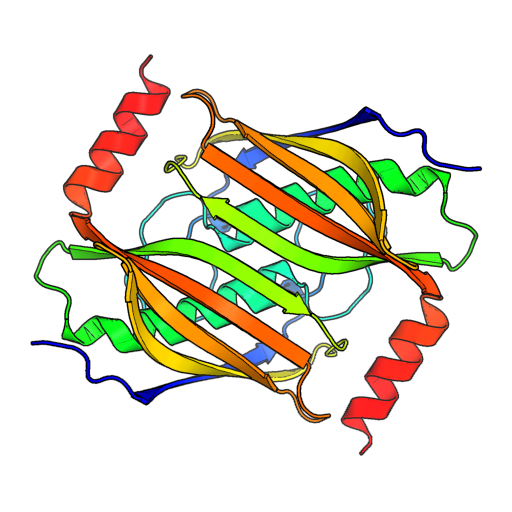72 -4.504 1 98.88 88 PHE A CA 1
ATOM 648 C C . PHE A 1 88 ? 9.195 17.156 -5.945 1 98.88 88 PHE A C 1
ATOM 650 O O . PHE A 1 88 ? 10.234 17.703 -6.328 1 98.88 88 PHE A O 1
ATOM 657 N N . VAL A 1 89 ? 8.078 16.906 -6.699 1 98.81 89 VAL A N 1
ATOM 658 C CA . VAL A 1 89 ? 8.219 17.219 -8.117 1 98.81 89 VAL A CA 1
ATOM 659 C C . VAL A 1 89 ? 7.203 18.281 -8.516 1 98.81 89 VAL A C 1
ATOM 661 O O . VAL A 1 89 ? 7.07 18.609 -9.703 1 98.81 89 VAL A O 1
ATOM 664 N N . GLY A 1 90 ? 6.441 18.797 -7.566 1 98.31 90 GLY A N 1
ATOM 665 C CA . GLY A 1 90 ? 5.512 19.875 -7.844 1 98.31 90 GLY A CA 1
ATOM 666 C C . GLY A 1 90 ? 4.09 19.578 -7.41 1 98.31 90 GLY A C 1
ATOM 667 O O . GLY A 1 90 ? 3.844 18.578 -6.742 1 98.31 90 GLY A O 1
ATOM 668 N N . MET A 1 91 ? 3.213 20.547 -7.789 1 98 91 MET A N 1
ATOM 669 C CA . MET A 1 91 ? 1.807 20.438 -7.414 1 98 91 MET A CA 1
ATOM 670 C C . MET A 1 91 ? 0.977 19.906 -8.578 1 98 91 MET A C 1
ATOM 672 O O . MET A 1 91 ? 1.219 20.25 -9.734 1 98 91 MET A O 1
ATOM 676 N N . GLU A 1 92 ? 0.093 19.047 -8.258 1 97.31 92 GLU A N 1
ATOM 677 C CA . GLU A 1 92 ? -1.035 18.703 -9.109 1 97.31 92 GLU A CA 1
ATOM 678 C C . GLU A 1 92 ? -2.357 19.156 -8.5 1 97.31 92 GLU A C 1
ATOM 680 O O . GLU A 1 92 ? -2.959 18.438 -7.699 1 97.31 92 GLU A O 1
ATOM 685 N N . GLY A 1 93 ? -2.852 20.375 -8.953 1 97 93 GLY A N 1
ATOM 686 C CA . GLY A 1 93 ? -3.932 20.984 -8.203 1 97 93 GLY A CA 1
ATOM 687 C C . GLY A 1 93 ? -3.562 21.281 -6.758 1 97 93 GLY A C 1
ATOM 688 O O . GLY A 1 93 ? -2.576 21.969 -6.492 1 97 93 GLY A O 1
ATOM 689 N N . LYS A 1 94 ? -4.324 20.719 -5.922 1 96.94 94 LYS A N 1
ATOM 690 C CA . LYS A 1 94 ? -4.074 20.922 -4.496 1 96.94 94 LYS A CA 1
ATOM 691 C C . LYS A 1 94 ? -3.176 19.828 -3.934 1 96.94 94 LYS A C 1
ATOM 693 O O . LYS A 1 94 ? -2.893 19.797 -2.734 1 96.94 94 LYS A O 1
ATOM 698 N N . LEU A 1 95 ? -2.734 18.969 -4.777 1 98.31 95 LEU A N 1
ATOM 699 C CA . LEU A 1 95 ? -1.983 17.797 -4.316 1 98.31 95 LEU A CA 1
ATOM 700 C C . LEU A 1 95 ? -0.485 18.016 -4.496 1 98.31 95 LEU A C 1
ATOM 702 O O . LEU A 1 95 ? -0.042 18.5 -5.543 1 98.31 95 LEU A O 1
ATOM 706 N N . PHE A 1 96 ? 0.223 17.688 -3.457 1 98.62 96 PHE A N 1
ATOM 707 C CA . PHE A 1 96 ? 1.674 17.594 -3.57 1 98.62 96 PHE A CA 1
ATOM 708 C C . PHE A 1 96 ? 2.078 16.297 -4.277 1 98.62 96 PHE A C 1
ATOM 710 O O . PHE A 1 96 ? 1.68 15.211 -3.867 1 98.62 96 PHE A O 1
ATOM 717 N N . LYS A 1 97 ? 2.916 16.422 -5.281 1 98.88 97 LYS A N 1
ATOM 718 C CA . LYS A 1 97 ? 3.312 15.242 -6.039 1 98.88 97 LYS A CA 1
ATOM 719 C C . LYS A 1 97 ? 4.766 14.867 -5.754 1 98.88 97 LYS A C 1
ATOM 721 O O . LYS A 1 97 ? 5.641 15.734 -5.746 1 98.88 97 LYS A O 1
ATOM 726 N N . PHE A 1 98 ? 5 13.57 -5.598 1 98.94 98 PHE A N 1
ATOM 727 C CA . PHE A 1 98 ? 6.32 13.039 -5.289 1 98.94 98 PHE A CA 1
ATOM 728 C C . PHE A 1 98 ? 6.684 11.898 -6.23 1 98.94 98 PHE A C 1
ATOM 730 O O . PHE A 1 98 ? 5.832 11.078 -6.582 1 98.94 98 PHE A O 1
ATOM 737 N N . GLU A 1 99 ? 7.949 11.891 -6.625 1 98.94 99 GLU A N 1
ATOM 738 C CA . GLU A 1 99 ? 8.57 10.688 -7.168 1 98.94 99 GLU A CA 1
ATOM 739 C C . GLU A 1 99 ? 9.367 9.945 -6.098 1 98.94 99 GLU A C 1
ATOM 741 O O . GLU A 1 99 ? 10.102 10.562 -5.324 1 98.94 99 GLU A O 1
ATOM 746 N N . ILE A 1 100 ? 9.219 8.648 -6.039 1 98.94 100 ILE A N 1
ATOM 747 C CA . ILE A 1 100 ? 9.844 7.914 -4.941 1 98.94 100 ILE A CA 1
ATOM 748 C C . ILE A 1 100 ? 10.555 6.676 -5.484 1 98.94 100 ILE A C 1
ATOM 750 O O . ILE A 1 100 ? 10.047 6.008 -6.387 1 98.94 100 ILE A O 1
ATOM 754 N N . GLU A 1 101 ? 11.656 6.43 -4.969 1 98.94 101 GLU A N 1
ATOM 755 C CA . GLU A 1 101 ? 12.414 5.207 -5.211 1 98.94 101 GLU A CA 1
ATOM 756 C C . GLU A 1 101 ? 12.781 4.516 -3.898 1 98.94 101 GLU A C 1
ATOM 758 O O . GLU A 1 101 ? 13.117 5.18 -2.916 1 98.94 101 GLU A O 1
ATOM 763 N N . VAL A 1 102 ? 12.695 3.213 -3.893 1 98.94 102 VAL A N 1
ATOM 764 C CA . VAL A 1 102 ? 13.109 2.406 -2.75 1 98.94 102 VAL A CA 1
ATOM 765 C C . VAL A 1 102 ? 14.234 1.464 -3.164 1 98.94 102 VAL A C 1
ATOM 767 O O . VAL A 1 102 ? 14.164 0.822 -4.215 1 98.94 102 VAL A O 1
ATOM 770 N N . VAL A 1 103 ? 15.266 1.405 -2.355 1 98.81 103 VAL A N 1
ATOM 771 C CA . VAL A 1 103 ? 16.391 0.503 -2.6 1 98.81 103 VAL A CA 1
ATOM 772 C C . VAL A 1 103 ? 16.625 -0.372 -1.37 1 98.81 103 VAL A C 1
ATOM 774 O O . VAL A 1 103 ? 16.281 0.016 -0.249 1 98.81 103 VAL A O 1
ATOM 777 N N . ASP A 1 104 ? 17.031 -1.552 -1.573 1 98.38 104 ASP A N 1
ATOM 778 C CA . ASP A 1 104 ? 17.578 -2.379 -0.501 1 98.38 104 ASP A CA 1
ATOM 779 C C . ASP A 1 104 ? 19.047 -2.707 -0.755 1 98.38 104 ASP A C 1
ATOM 781 O O . ASP A 1 104 ? 19.703 -2.029 -1.54 1 98.38 104 ASP A O 1
ATOM 785 N N . SER A 1 105 ? 19.594 -3.709 -0.038 1 97.69 105 SER A N 1
ATOM 786 C CA . SER A 1 105 ? 21.016 -4.012 -0.167 1 97.69 105 SER A CA 1
ATOM 787 C C . SER A 1 105 ? 21.344 -4.504 -1.57 1 97.69 105 SER A C 1
ATOM 789 O O . SER A 1 105 ? 22.5 -4.461 -1.988 1 97.69 105 SER A O 1
ATOM 791 N N . GLY A 1 106 ? 20.359 -4.984 -2.305 1 97.56 106 GLY A N 1
ATOM 792 C CA . GLY A 1 106 ? 20.578 -5.516 -3.641 1 97.56 106 GLY A CA 1
ATOM 793 C C . GLY A 1 106 ? 20.312 -4.504 -4.738 1 97.56 106 GLY A C 1
ATOM 794 O O . GLY A 1 106 ? 20.5 -4.801 -5.922 1 97.56 106 GLY A O 1
ATOM 795 N N . GLY A 1 107 ? 19.828 -3.289 -4.43 1 98.12 107 GLY A N 1
ATOM 796 C CA . GLY A 1 107 ? 19.516 -2.273 -5.418 1 98.12 107 GLY A CA 1
ATOM 797 C C . GLY A 1 107 ? 18.062 -1.833 -5.379 1 98.12 107 GLY A C 1
ATOM 798 O O . GLY A 1 107 ? 17.422 -1.908 -4.332 1 98.12 107 GLY A O 1
ATOM 799 N N . VAL A 1 108 ? 17.594 -1.282 -6.527 1 98.75 108 VAL A N 1
ATOM 800 C CA . VAL A 1 108 ? 16.25 -0.717 -6.598 1 98.75 108 VAL A CA 1
ATOM 801 C C . VAL A 1 108 ? 15.211 -1.833 -6.488 1 98.75 108 VAL A C 1
ATOM 803 O O . VAL A 1 108 ? 15.289 -2.836 -7.203 1 98.75 108 VAL A O 1
ATOM 806 N N . ILE A 1 109 ? 14.258 -1.626 -5.586 1 98.81 109 ILE A N 1
ATOM 807 C CA . ILE A 1 109 ? 13.234 -2.652 -5.43 1 98.81 109 ILE A CA 1
ATOM 808 C C . ILE A 1 109 ? 11.875 -2.084 -5.816 1 98.81 109 ILE A C 1
ATOM 810 O O . ILE A 1 109 ? 10.898 -2.826 -5.945 1 98.81 109 ILE A O 1
ATOM 814 N N . GLY A 1 110 ? 11.766 -0.782 -5.98 1 98.88 110 GLY A N 1
ATOM 815 C CA . GLY A 1 110 ? 10.492 -0.179 -6.352 1 98.88 110 GLY A CA 1
ATOM 816 C C . GLY A 1 110 ? 10.602 1.302 -6.66 1 98.88 110 GLY A C 1
ATOM 817 O O . GLY A 1 110 ? 11.555 1.96 -6.238 1 98.88 110 GLY A O 1
ATOM 818 N N . ASN A 1 111 ? 9.672 1.776 -7.43 1 98.94 111 ASN A N 1
ATOM 819 C CA . ASN A 1 111 ? 9.578 3.193 -7.77 1 98.94 111 ASN A CA 1
ATOM 820 C C . ASN A 1 111 ? 8.164 3.578 -8.188 1 98.94 111 ASN A C 1
ATOM 822 O O . ASN A 1 111 ? 7.312 2.711 -8.383 1 98.94 111 ASN A O 1
ATOM 826 N N . GLY A 1 112 ? 7.945 4.895 -8.25 1 98.88 112 GLY A N 1
ATOM 827 C CA . GLY A 1 112 ? 6.645 5.375 -8.695 1 98.88 112 GLY A CA 1
ATOM 828 C C . GLY A 1 112 ? 6.344 6.785 -8.219 1 98.88 112 GLY A C 1
ATOM 829 O O . GLY A 1 112 ? 7.258 7.578 -7.988 1 98.88 112 GLY A O 1
ATOM 830 N N . THR A 1 113 ? 5.043 7.09 -8.18 1 98.94 113 THR A N 1
ATOM 831 C CA . THR A 1 113 ? 4.602 8.414 -7.758 1 98.94 113 THR A CA 1
ATOM 832 C C . THR A 1 113 ? 3.559 8.312 -6.648 1 98.94 113 THR A C 1
ATOM 834 O O . THR A 1 113 ? 2.934 7.266 -6.473 1 98.94 113 THR A O 1
ATOM 837 N N . HIS A 1 114 ? 3.496 9.32 -5.973 1 98.88 114 HIS A N 1
ATOM 838 C CA . HIS A 1 114 ? 2.598 9.453 -4.832 1 98.88 114 HIS A CA 1
ATOM 839 C C . HIS A 1 114 ? 2.131 10.891 -4.664 1 98.88 114 HIS A C 1
ATOM 841 O O . HIS A 1 114 ? 2.898 11.828 -4.891 1 98.88 114 HIS A O 1
ATOM 847 N N . THR A 1 115 ? 0.835 11.086 -4.332 1 98.88 115 THR A N 1
ATOM 848 C CA . THR A 1 115 ? 0.343 12.43 -4.055 1 98.88 115 THR A CA 1
ATOM 849 C C . THR A 1 115 ? -0.279 12.508 -2.664 1 98.88 115 THR A C 1
ATOM 851 O O . THR A 1 115 ? -0.821 11.516 -2.168 1 98.88 115 THR A O 1
ATOM 854 N N . ARG A 1 116 ? -0.139 13.68 -2.078 1 98.44 116 ARG A N 1
ATOM 855 C CA . ARG A 1 116 ? -0.681 13.93 -0.747 1 98.44 116 ARG A CA 1
ATOM 856 C C . ARG A 1 116 ? -1.356 15.297 -0.677 1 98.44 116 ARG A C 1
ATOM 858 O O . ARG A 1 116 ? -0.982 16.219 -1.406 1 98.44 116 ARG A O 1
ATOM 865 N N . ALA A 1 117 ? -2.297 15.414 0.16 1 97.81 117 ALA A N 1
ATOM 866 C CA . ALA A 1 117 ? -2.979 16.672 0.451 1 97.81 117 ALA A CA 1
ATOM 867 C C . ALA A 1 117 ? -2.799 17.062 1.913 1 97.81 117 ALA A C 1
ATOM 869 O O . ALA A 1 117 ? -2.688 16.203 2.787 1 97.81 117 ALA A O 1
ATOM 870 N N . ILE A 1 118 ? -2.742 18.328 2.158 1 97.06 118 ILE A N 1
ATOM 871 C CA . ILE A 1 118 ? -2.848 18.828 3.52 1 97.06 118 ILE A CA 1
ATOM 872 C C . ILE A 1 118 ? -4.316 19.031 3.887 1 97.06 118 ILE A C 1
ATOM 874 O O . ILE A 1 118 ? -5.074 19.656 3.141 1 97.06 118 ILE A O 1
ATOM 878 N N . VAL A 1 119 ? -4.656 18.469 5.02 1 96.94 119 VAL A N 1
ATOM 879 C CA . VAL A 1 119 ? -6.047 18.578 5.449 1 96.94 119 VAL A CA 1
ATOM 880 C C . VAL A 1 119 ? -6.102 18.953 6.93 1 96.94 119 VAL A C 1
ATOM 882 O O . VAL A 1 119 ? -5.117 18.797 7.652 1 96.94 119 VAL A O 1
ATOM 885 N N . SER A 1 120 ? -7.316 19.469 7.316 1 97.31 120 SER A N 1
ATOM 886 C CA . SER A 1 120 ? -7.621 19.594 8.742 1 97.31 120 SER A CA 1
ATOM 887 C C . SER A 1 120 ? -7.984 18.25 9.352 1 97.31 120 SER A C 1
ATOM 889 O O . SER A 1 120 ? -8.883 17.547 8.867 1 97.31 120 SER A O 1
ATOM 891 N N . ASN A 1 121 ? -7.219 17.891 10.43 1 96.75 121 ASN A N 1
ATOM 892 C CA . ASN A 1 121 ? -7.543 16.641 11.109 1 96.75 121 ASN A CA 1
ATOM 893 C C . ASN A 1 121 ? -9 16.609 11.562 1 96.75 121 ASN A C 1
ATOM 895 O O . ASN A 1 121 ? -9.68 15.594 11.422 1 96.75 121 ASN A O 1
ATOM 899 N N . GLU A 1 122 ? -9.422 17.734 12.062 1 97.38 122 GLU A N 1
ATOM 900 C CA . GLU A 1 122 ? -10.805 17.844 12.531 1 97.38 122 GLU A CA 1
ATOM 901 C C . GLU A 1 122 ? -11.789 17.594 11.391 1 97.38 122 GLU A C 1
ATOM 903 O O . GLU A 1 122 ? -12.742 16.828 11.539 1 97.38 122 GLU A O 1
ATOM 908 N N . ARG A 1 123 ? -11.555 18.188 10.266 1 96.81 123 ARG A N 1
ATOM 909 C CA . ARG A 1 123 ? -12.445 18.016 9.125 1 96.81 123 ARG A CA 1
ATOM 910 C C . ARG A 1 123 ? -12.422 16.578 8.617 1 96.81 123 ARG A C 1
ATOM 912 O O . ARG A 1 123 ? -13.469 16.016 8.281 1 96.81 123 ARG A O 1
ATOM 919 N N . LEU A 1 124 ? -11.273 16.016 8.578 1 97.5 124 LEU A N 1
ATOM 920 C CA . LEU A 1 124 ? -11.133 14.641 8.133 1 97.5 124 LEU A CA 1
ATOM 921 C C . LEU A 1 124 ? -11.922 13.688 9.023 1 97.5 124 LEU A C 1
ATOM 923 O O . LEU A 1 124 ? -12.688 12.859 8.531 1 97.5 124 LEU A O 1
ATOM 927 N N . MET A 1 125 ? -11.734 13.867 10.336 1 97.06 125 MET A N 1
ATOM 928 C CA . MET A 1 125 ? -12.383 12.969 11.289 1 97.06 125 MET A CA 1
ATOM 929 C C . MET A 1 125 ? -13.891 13.164 11.297 1 97.06 125 MET A C 1
ATOM 931 O O . MET A 1 125 ? -14.648 12.195 11.383 1 97.06 125 MET A O 1
ATOM 935 N N . ASN A 1 126 ? -14.281 14.398 11.164 1 96.69 126 ASN A N 1
ATOM 936 C CA . ASN A 1 126 ? -15.711 14.672 11.07 1 96.69 126 ASN A CA 1
ATOM 937 C C . ASN A 1 126 ? -16.312 14.062 9.812 1 96.69 126 ASN A C 1
ATOM 939 O O . ASN A 1 126 ? -17.422 13.523 9.852 1 96.69 126 ASN A O 1
ATOM 943 N N . GLY A 1 127 ? -15.562 14.164 8.711 1 95.12 127 GLY A N 1
ATOM 944 C CA . GLY A 1 127 ? -16.016 13.531 7.484 1 95.12 127 GLY A CA 1
ATOM 945 C C . GLY A 1 127 ? -16.141 12.023 7.609 1 95.12 127 GLY A C 1
ATOM 946 O O . GLY A 1 127 ? -17.094 11.43 7.113 1 95.12 127 GLY A O 1
ATOM 947 N N . ALA A 1 128 ? -15.234 11.406 8.297 1 96.31 128 ALA A N 1
ATOM 948 C CA . ALA A 1 128 ? -15.25 9.961 8.5 1 96.31 128 ALA A CA 1
ATOM 949 C C . ALA A 1 128 ? -16.453 9.531 9.344 1 96.31 128 ALA A C 1
ATOM 951 O O . ALA A 1 128 ? -17.109 8.539 9.047 1 96.31 128 ALA A O 1
ATOM 952 N N . LYS A 1 129 ? -16.703 10.289 10.375 1 96.25 129 LYS A N 1
ATOM 953 C CA . LYS A 1 129 ? -17.828 9.984 11.266 1 96.25 129 LYS A CA 1
ATOM 954 C C . LYS A 1 129 ? -19.156 10.102 10.539 1 96.25 129 LYS A C 1
ATOM 956 O O . LYS A 1 129 ? -20.062 9.289 10.75 1 96.25 129 LYS A O 1
ATOM 961 N N . LYS A 1 130 ? -19.25 11.055 9.688 1 94.31 130 LYS A N 1
ATOM 962 C CA . LYS A 1 130 ? -20.484 11.289 8.953 1 94.31 130 LYS A CA 1
ATOM 963 C C . LYS A 1 130 ? -20.781 10.133 7.996 1 94.31 130 LYS A C 1
ATOM 965 O O . LYS A 1 130 ? -21.953 9.82 7.73 1 94.31 130 LYS A O 1
ATOM 970 N N . ARG A 1 131 ? -19.781 9.508 7.559 1 91.81 131 ARG A N 1
ATOM 971 C CA . ARG A 1 131 ? -19.922 8.414 6.602 1 91.81 131 ARG A CA 1
ATOM 972 C C . ARG A 1 131 ? -20.562 7.191 7.262 1 91.81 131 ARG A C 1
ATOM 974 O O . ARG A 1 131 ? -21.234 6.395 6.598 1 91.81 131 ARG A O 1
ATOM 981 N N . VAL A 1 132 ? -20.359 6.949 8.508 1 87 132 VAL A N 1
ATOM 982 C CA . VAL A 1 132 ? -20.844 5.75 9.18 1 87 132 VAL A CA 1
ATOM 983 C C . VAL A 1 132 ? -22.188 6.039 9.836 1 87 132 VAL A C 1
ATOM 985 O O . VAL A 1 132 ? -22.891 5.121 10.273 1 87 132 VAL A O 1
ATOM 988 N N . GLU A 1 133 ? -22.547 7.25 10.023 1 80.81 133 GLU A N 1
ATOM 989 C CA . GLU A 1 133 ? -23.828 7.629 10.602 1 80.81 133 GLU A CA 1
ATOM 990 C C . GLU A 1 133 ? -24.953 7.516 9.578 1 80.81 133 GLU A C 1
ATOM 992 O O . GLU A 1 133 ? -26.125 7.488 9.938 1 80.81 133 GLU A O 1
ATOM 997 N N . LYS A 1 134 ? -24.562 7.414 8.352 1 66.25 134 LYS A N 1
ATOM 998 C CA . LYS A 1 134 ? -25.609 7.312 7.348 1 66.25 134 LYS A CA 1
ATOM 999 C C . LYS A 1 134 ? -26.141 5.887 7.262 1 66.25 134 LYS A C 1
ATOM 1001 O O . LYS A 1 134 ? -25.375 4.922 7.332 1 66.25 134 LYS A O 1
ATOM 1006 N N . MET B 1 1 ? -5.754 -23.844 -16.203 1 65.44 1 MET B N 1
ATOM 1007 C CA . MET B 1 1 ? -7.043 -23.172 -16.156 1 65.44 1 MET B CA 1
ATOM 1008 C C . MET B 1 1 ? -6.867 -21.656 -16.297 1 65.44 1 MET B C 1
ATOM 1010 O O . MET B 1 1 ? -5.855 -21.109 -15.883 1 65.44 1 MET B O 1
ATOM 1014 N N . SER B 1 2 ? -7.602 -21.016 -17.344 1 85.5 2 SER B N 1
ATOM 1015 C CA . SER B 1 2 ? -7.48 -19.594 -17.641 1 85.5 2 SER B CA 1
ATOM 1016 C C . SER B 1 2 ? -8.539 -18.781 -16.906 1 85.5 2 SER B C 1
ATOM 1018 O O . SER B 1 2 ? -9.602 -19.297 -16.562 1 85.5 2 SER B O 1
ATOM 1020 N N . LEU B 1 3 ? -8.227 -17.672 -16.406 1 93 3 LEU B N 1
ATOM 1021 C CA . LEU B 1 3 ? -9.148 -16.734 -15.773 1 93 3 LEU B CA 1
ATOM 1022 C C . LEU B 1 3 ? -9.953 -15.977 -16.828 1 93 3 LEU B C 1
ATOM 1024 O O . LEU B 1 3 ? -9.383 -15.422 -17.766 1 93 3 LEU B O 1
ATOM 1028 N N . GLU B 1 4 ? -11.297 -15.961 -16.688 1 96.5 4 GLU B N 1
ATOM 1029 C CA . GLU B 1 4 ? -12.156 -15.266 -17.641 1 96.5 4 GLU B CA 1
ATOM 1030 C C . GLU B 1 4 ? -12.273 -13.789 -17.297 1 96.5 4 GLU B C 1
ATOM 1032 O O . GLU B 1 4 ? -12.477 -13.422 -16.141 1 96.5 4 GLU B O 1
ATOM 1037 N N . ILE B 1 5 ? -12.188 -13 -18.359 1 97.88 5 ILE B N 1
ATOM 1038 C CA . ILE B 1 5 ? -12.375 -11.562 -18.172 1 97.88 5 ILE B CA 1
ATOM 1039 C C . ILE B 1 5 ? -13.75 -11.297 -17.578 1 97.88 5 ILE B C 1
ATOM 1041 O O . ILE B 1 5 ? -14.742 -11.898 -17.984 1 97.88 5 ILE B O 1
ATOM 1045 N N . GLY B 1 6 ? -13.773 -10.5 -16.547 1 98.31 6 GLY B N 1
ATOM 1046 C CA . GLY B 1 6 ? -15.023 -10.195 -15.867 1 98.31 6 GLY B CA 1
ATOM 1047 C C . GLY B 1 6 ? -15.211 -10.969 -14.578 1 98.31 6 GLY B C 1
ATOM 1048 O O . GLY B 1 6 ? -16.094 -10.656 -13.781 1 98.31 6 GLY B O 1
ATOM 1049 N N . THR B 1 7 ? -14.383 -12.055 -14.328 1 98.06 7 THR B N 1
ATOM 1050 C CA . THR B 1 7 ? -14.422 -12.789 -13.07 1 98.06 7 THR B CA 1
ATOM 1051 C C . THR B 1 7 ? -14.117 -11.867 -11.898 1 98.06 7 THR B C 1
ATOM 1053 O O . THR B 1 7 ? -13.234 -11.016 -11.984 1 98.06 7 THR B O 1
ATOM 1056 N N . LYS B 1 8 ? -14.875 -12.055 -10.797 1 98.5 8 LYS B N 1
ATOM 1057 C CA . LYS B 1 8 ? -14.703 -11.195 -9.625 1 98.5 8 LYS B CA 1
ATOM 1058 C C . LYS B 1 8 ? -14.406 -12.016 -8.375 1 98.5 8 LYS B C 1
ATOM 1060 O O . LYS B 1 8 ? -14.805 -13.172 -8.281 1 98.5 8 LYS B O 1
ATOM 1065 N N . ALA B 1 9 ? -13.68 -11.438 -7.453 1 97.31 9 ALA B N 1
ATOM 1066 C CA . ALA B 1 9 ? -13.5 -11.906 -6.082 1 97.31 9 ALA B CA 1
ATOM 1067 C C . ALA B 1 9 ? -13.625 -10.758 -5.086 1 97.31 9 ALA B C 1
ATOM 1069 O O . ALA B 1 9 ? -13.227 -9.625 -5.379 1 97.31 9 ALA B O 1
ATOM 1070 N N . THR B 1 10 ? -14.195 -11.086 -3.943 1 98 10 THR B N 1
ATOM 1071 C CA . THR B 1 10 ? -14.461 -10.07 -2.932 1 98 10 THR B CA 1
ATOM 1072 C C . THR B 1 10 ? -13.922 -10.5 -1.573 1 98 10 THR B C 1
ATOM 1074 O O . THR B 1 10 ? -13.984 -11.68 -1.221 1 98 10 THR B O 1
ATOM 1077 N N . ILE B 1 11 ? -13.398 -9.57 -0.827 1 97.44 11 ILE B N 1
ATOM 1078 C CA . ILE B 1 11 ? -13.008 -9.781 0.562 1 97.44 11 ILE B CA 1
ATOM 1079 C C . ILE B 1 11 ? -13.617 -8.688 1.44 1 97.44 11 ILE B C 1
ATOM 1081 O O . ILE B 1 11 ? -13.5 -7.5 1.133 1 97.44 11 ILE B O 1
ATOM 1085 N N . ASP B 1 12 ? -14.281 -9.086 2.486 1 97.69 12 ASP B N 1
ATOM 1086 C CA . ASP B 1 12 ? -14.727 -8.195 3.557 1 97.69 12 ASP B CA 1
ATOM 1087 C C . ASP B 1 12 ? -13.711 -8.148 4.691 1 97.69 12 ASP B C 1
ATOM 1089 O O . ASP B 1 12 ? -13.32 -9.188 5.23 1 97.69 12 ASP B O 1
ATOM 1093 N N . TYR B 1 13 ? -13.375 -6.898 5.047 1 98.12 13 TYR B N 1
ATOM 1094 C CA . TYR B 1 13 ? -12.344 -6.738 6.066 1 98.12 13 TYR B CA 1
ATOM 1095 C C . TYR B 1 13 ? -12.758 -5.699 7.102 1 98.12 13 TYR B C 1
ATOM 1097 O O . TYR B 1 13 ? -13.031 -4.547 6.758 1 98.12 13 TYR B O 1
ATOM 1105 N N . LYS B 1 14 ? -12.789 -6.086 8.32 1 98.44 14 LYS B N 1
ATOM 1106 C CA . LYS B 1 14 ? -13.047 -5.133 9.398 1 98.44 14 LYS B CA 1
ATOM 1107 C C . LYS B 1 14 ? -11.773 -4.367 9.758 1 98.44 14 LYS B C 1
ATOM 1109 O O . LYS B 1 14 ? -10.773 -4.969 10.148 1 98.44 14 LYS B O 1
ATOM 1114 N N . VAL B 1 15 ? -11.867 -3.064 9.664 1 98.5 15 VAL B N 1
ATOM 1115 C CA . VAL B 1 15 ? -10.711 -2.219 9.938 1 98.5 15 VAL B CA 1
ATOM 1116 C C . VAL B 1 15 ? -10.383 -2.266 11.43 1 98.5 15 VAL B C 1
ATOM 1118 O O . VAL B 1 15 ? -11.25 -2.004 12.273 1 98.5 15 VAL B O 1
ATOM 1121 N N . LEU B 1 16 ? -9.148 -2.639 11.727 1 98.38 16 LEU B N 1
ATOM 1122 C CA . LEU B 1 16 ? -8.672 -2.748 13.102 1 98.38 16 LEU B CA 1
ATOM 1123 C C . LEU B 1 16 ? -7.742 -1.591 13.453 1 98.38 16 LEU B C 1
ATOM 1125 O O . LEU B 1 16 ? -7.305 -0.854 12.562 1 98.38 16 LEU B O 1
ATOM 1129 N N . ASN B 1 17 ? -7.477 -1.456 14.727 1 97.81 17 ASN B N 1
ATOM 1130 C CA . ASN B 1 17 ? -6.586 -0.406 15.211 1 97.81 17 ASN B CA 1
ATOM 1131 C C . ASN B 1 17 ? -5.238 -0.446 14.5 1 97.81 17 ASN B C 1
ATOM 1133 O O . ASN B 1 17 ? -4.695 0.596 14.133 1 97.81 17 ASN B O 1
ATOM 1137 N N . LYS B 1 18 ? -4.688 -1.629 14.25 1 96.31 18 LYS B N 1
ATOM 1138 C CA . LYS B 1 18 ? -3.369 -1.814 13.648 1 96.31 18 LYS B CA 1
ATOM 1139 C C . LYS B 1 18 ? -3.359 -1.365 12.188 1 96.31 18 LYS B C 1
ATOM 1141 O O . LYS B 1 18 ? -2.295 -1.229 11.586 1 96.31 18 LYS B O 1
ATOM 1146 N N . ASP B 1 19 ? -4.586 -1.205 11.625 1 97.75 19 ASP B N 1
ATOM 1147 C CA . ASP B 1 19 ? -4.711 -0.864 10.211 1 97.75 19 ASP B CA 1
ATOM 1148 C C . ASP B 1 19 ? -4.746 0.649 10.008 1 97.75 19 ASP B C 1
ATOM 1150 O O . ASP B 1 19 ? -4.758 1.131 8.875 1 97.75 19 ASP B O 1
ATOM 1154 N N . LEU B 1 20 ? -4.773 1.41 11.062 1 97.31 20 LEU B N 1
ATOM 1155 C CA . LEU B 1 20 ? -4.875 2.861 10.969 1 97.31 20 LEU B CA 1
ATOM 1156 C C . LEU B 1 20 ? -3.533 3.479 10.586 1 97.31 20 LEU B C 1
ATOM 1158 O O . LEU B 1 20 ? -2.482 3.023 11.047 1 97.31 20 LEU B O 1
ATOM 1162 N N . ALA B 1 21 ? -3.619 4.594 9.789 1 96.69 21 ALA B N 1
ATOM 1163 C CA . ALA B 1 21 ? -2.412 5.289 9.344 1 96.69 21 ALA B CA 1
ATOM 1164 C C . ALA B 1 21 ? -1.51 5.633 10.523 1 96.69 21 ALA B C 1
ATOM 1166 O O . ALA B 1 21 ? -0.286 5.508 10.438 1 96.69 21 ALA B O 1
ATOM 1167 N N . ALA B 1 22 ? -2.057 5.93 11.625 1 94.81 22 ALA B N 1
ATOM 1168 C CA . ALA B 1 22 ? -1.326 6.336 12.828 1 94.81 22 ALA B CA 1
ATOM 1169 C C . ALA B 1 22 ? -0.615 5.148 13.461 1 94.81 22 ALA B C 1
ATOM 1171 O O . ALA B 1 22 ? 0.248 5.324 14.328 1 94.81 22 ALA B O 1
ATOM 1172 N N . ASN B 1 23 ? -0.871 3.908 13.016 1 94.5 23 ASN B N 1
ATOM 1173 C CA . ASN B 1 23 ? -0.404 2.738 13.75 1 94.5 23 ASN B CA 1
ATOM 1174 C C . ASN B 1 23 ? 0.352 1.771 12.844 1 94.5 23 ASN B C 1
ATOM 1176 O O . ASN B 1 23 ? 0.495 0.591 13.164 1 94.5 23 ASN B O 1
ATOM 1180 N N . LEU B 1 24 ? 0.832 2.211 11.719 1 93.56 24 LEU B N 1
ATOM 1181 C CA . LEU B 1 24 ? 1.521 1.347 10.766 1 93.56 24 LEU B CA 1
ATOM 1182 C C . LEU B 1 24 ? 2.949 1.064 11.227 1 93.56 24 LEU B C 1
ATOM 1184 O O . LEU B 1 24 ? 3.586 0.126 10.742 1 93.56 24 LEU B O 1
ATOM 1188 N N . GLN B 1 25 ? 3.494 1.823 12.078 1 90.94 25 GLN B N 1
ATOM 1189 C CA . GLN B 1 25 ? 4.801 1.634 12.703 1 90.94 25 GLN B CA 1
ATOM 1190 C C . GLN B 1 25 ? 5.91 1.598 11.656 1 90.94 25 GLN B C 1
ATOM 1192 O O . GLN B 1 25 ? 6.758 0.702 11.672 1 90.94 25 GLN B O 1
ATOM 1197 N N . ILE B 1 26 ? 5.812 2.488 10.711 1 91.25 26 ILE B N 1
ATOM 1198 C CA . ILE B 1 26 ? 6.859 2.643 9.703 1 91.25 26 ILE B CA 1
ATOM 1199 C C . ILE B 1 26 ? 7.812 3.76 10.117 1 91.25 26 ILE B C 1
ATOM 1201 O O . ILE B 1 26 ? 9.031 3.602 10.039 1 91.25 26 ILE B O 1
ATOM 1205 N N . SER B 1 27 ? 7.188 4.91 10.477 1 86.69 27 SER B N 1
ATOM 1206 C CA . SER B 1 27 ? 7.965 6.059 10.914 1 86.69 27 SER B CA 1
ATOM 1207 C C . SER B 1 27 ? 7.414 6.637 12.219 1 86.69 27 SER B C 1
ATOM 1209 O O . SER B 1 27 ? 6.203 6.629 12.438 1 86.69 27 SER B O 1
ATOM 1211 N N . LYS B 1 28 ? 8.359 7.074 13.156 1 76.25 28 LYS B N 1
ATOM 1212 C CA . LYS B 1 28 ? 7.965 7.594 14.469 1 76.25 28 LYS B CA 1
ATOM 1213 C C . LYS B 1 28 ? 7.504 9.047 14.367 1 76.25 28 LYS B C 1
ATOM 1215 O O . LYS B 1 28 ? 6.711 9.508 15.195 1 76.25 28 LYS B O 1
ATOM 1220 N N . ASP B 1 29 ? 7.891 9.672 13.406 1 66.69 29 ASP B N 1
ATOM 1221 C CA . ASP B 1 29 ? 7.809 11.133 13.422 1 66.69 29 ASP B CA 1
ATOM 1222 C C . ASP B 1 29 ? 6.516 11.609 12.758 1 66.69 29 ASP B C 1
ATOM 1224 O O . ASP B 1 29 ? 6.188 12.797 12.82 1 66.69 29 ASP B O 1
ATOM 1228 N N . ASP B 1 30 ? 5.699 10.727 12.344 1 64.75 30 ASP B N 1
ATOM 1229 C CA . ASP B 1 30 ? 4.66 11.312 11.5 1 64.75 30 ASP B CA 1
ATOM 1230 C C . ASP B 1 30 ? 3.324 11.367 12.234 1 64.75 30 ASP B C 1
ATOM 1232 O O . ASP B 1 30 ? 3.014 10.492 13.039 1 64.75 30 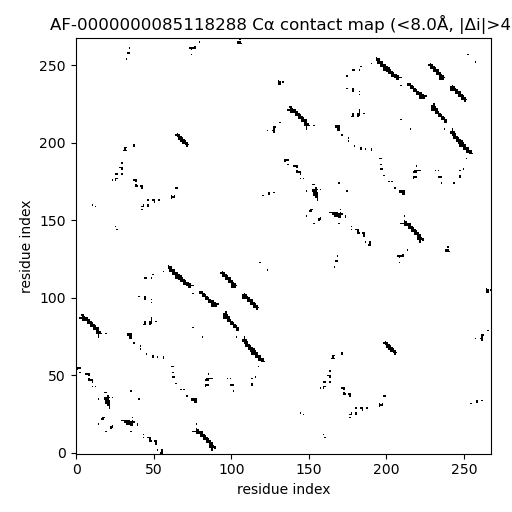ASP B O 1
ATOM 1236 N N . ALA B 1 31 ? 2.738 12.484 12.172 1 81.38 31 ALA B N 1
ATOM 1237 C CA . ALA B 1 31 ? 1.355 12.641 12.617 1 81.38 31 ALA B CA 1
ATOM 1238 C C . ALA B 1 31 ? 0.381 12.133 11.562 1 81.38 31 ALA B C 1
ATOM 1240 O O . ALA B 1 31 ? 0.012 12.859 10.641 1 81.38 31 ALA B O 1
ATOM 1241 N N . PHE B 1 32 ? 0.055 10.883 11.594 1 91.5 32 PHE B N 1
ATOM 1242 C CA . PHE B 1 32 ? -0.912 10.312 10.672 1 91.5 32 PHE B CA 1
ATOM 1243 C C . PHE B 1 32 ? -2.289 10.219 11.312 1 91.5 32 PHE B C 1
ATOM 1245 O O . PHE B 1 32 ? -2.404 10.125 12.539 1 91.5 32 PHE B O 1
ATOM 1252 N N . PRO B 1 33 ? -3.26 10.352 10.516 1 94.5 33 PRO B N 1
ATOM 1253 C CA . PRO B 1 33 ? -4.621 10.336 11.055 1 94.5 33 PRO B CA 1
ATOM 1254 C C . PRO B 1 33 ? -5.062 8.945 11.508 1 94.5 33 PRO B C 1
ATOM 1256 O O . PRO B 1 33 ? -4.461 7.945 11.102 1 94.5 33 PRO B O 1
ATOM 1259 N N . GLU B 1 34 ? -6.109 8.961 12.32 1 96.06 34 GLU B N 1
ATOM 1260 C CA . GLU B 1 34 ? -6.668 7.711 12.828 1 96.06 34 GLU B CA 1
ATOM 1261 C C . GLU B 1 34 ? -7.754 7.176 11.898 1 96.06 34 GLU B C 1
ATOM 1263 O O . GLU B 1 34 ? -8.891 6.969 12.328 1 96.06 34 GLU B O 1
ATOM 1268 N N . VAL B 1 35 ? -7.418 6.922 10.664 1 98.19 35 VAL B N 1
ATOM 1269 C CA . VAL B 1 35 ? -8.297 6.316 9.672 1 98.19 35 VAL B CA 1
ATOM 1270 C C . VAL B 1 35 ? -7.574 5.172 8.961 1 98.19 35 VAL B C 1
ATOM 1272 O O . VAL B 1 35 ? -6.359 5.012 9.117 1 98.19 35 VAL B O 1
ATOM 1275 N N . PHE B 1 36 ? -8.305 4.383 8.25 1 98.62 36 PHE B N 1
ATOM 1276 C CA . PHE B 1 36 ? -7.777 3.258 7.484 1 98.62 36 PHE B CA 1
ATOM 1277 C C . PHE B 1 36 ? -6.645 3.709 6.57 1 98.62 36 PHE B C 1
ATOM 1279 O O . PHE B 1 36 ? -6.812 4.625 5.766 1 98.62 36 PHE B O 1
ATOM 1286 N N . ALA B 1 37 ? -5.508 3.094 6.73 1 97.94 37 ALA B N 1
ATOM 1287 C CA . ALA B 1 37 ? -4.316 3.521 6.008 1 97.94 37 ALA B CA 1
ATOM 1288 C C . ALA B 1 37 ? -4.418 3.174 4.523 1 97.94 37 ALA B C 1
ATOM 1290 O O . ALA B 1 37 ? -4.93 2.111 4.164 1 97.94 37 ALA B O 1
ATOM 1291 N N . THR B 1 38 ? -3.891 4.07 3.666 1 98.56 38 THR B N 1
ATOM 1292 C CA . THR B 1 38 ? -3.795 3.797 2.236 1 98.56 38 THR B CA 1
ATOM 1293 C C . THR B 1 38 ? -3.078 2.473 1.988 1 98.56 38 THR B C 1
ATOM 1295 O O . THR B 1 38 ? -3.553 1.639 1.214 1 98.56 38 THR B O 1
ATOM 1298 N N . ALA B 1 39 ? -1.993 2.248 2.654 1 98.31 39 ALA B N 1
ATOM 1299 C CA . ALA B 1 39 ? -1.196 1.035 2.48 1 98.31 39 ALA B CA 1
ATOM 1300 C C . ALA B 1 39 ? -2.004 -0.208 2.84 1 98.31 39 ALA B C 1
ATOM 1302 O O . ALA B 1 39 ? -1.871 -1.251 2.195 1 98.31 39 ALA B O 1
ATOM 1303 N N . ARG B 1 40 ? -2.801 -0.135 3.854 1 98.44 40 ARG B N 1
ATOM 1304 C CA . ARG B 1 40 ? -3.613 -1.282 4.246 1 98.44 40 ARG B CA 1
ATOM 1305 C C . ARG B 1 40 ? -4.754 -1.505 3.258 1 98.44 40 ARG B C 1
ATOM 1307 O O . ARG B 1 40 ? -5.152 -2.645 3.008 1 98.44 40 ARG B O 1
ATOM 1314 N N . MET B 1 41 ? -5.301 -0.426 2.689 1 98.81 41 MET B N 1
ATOM 1315 C CA . MET B 1 41 ? -6.266 -0.591 1.608 1 98.81 41 MET B CA 1
ATOM 1316 C C . MET B 1 41 ? -5.629 -1.285 0.41 1 98.81 41 MET B C 1
ATOM 1318 O O . MET B 1 41 ? -6.25 -2.146 -0.216 1 98.81 41 MET B O 1
ATOM 1322 N N . VAL B 1 42 ? -4.41 -0.896 0.119 1 98.75 42 VAL B N 1
ATOM 1323 C CA . VAL B 1 42 ? -3.67 -1.551 -0.955 1 98.75 42 VAL B CA 1
ATOM 1324 C C . VAL B 1 42 ? -3.541 -3.043 -0.659 1 98.75 42 VAL B C 1
ATOM 1326 O O . VAL B 1 42 ? -3.775 -3.879 -1.535 1 98.75 42 VAL B O 1
ATOM 1329 N N . ALA B 1 43 ? -3.193 -3.361 0.588 1 98 43 ALA B N 1
ATOM 1330 C CA . ALA B 1 43 ? -3.08 -4.77 0.964 1 98 43 ALA B CA 1
ATOM 1331 C C . ALA B 1 43 ? -4.391 -5.508 0.719 1 98 43 ALA B C 1
ATOM 1333 O O . ALA B 1 43 ? -4.395 -6.621 0.188 1 98 43 ALA B O 1
ATOM 1334 N N . LEU B 1 44 ? -5.449 -4.898 1.103 1 98.25 44 LEU B N 1
ATOM 1335 C CA . LEU B 1 44 ? -6.773 -5.484 0.924 1 98.25 44 LEU B CA 1
ATOM 1336 C C . LEU B 1 44 ? -7.078 -5.695 -0.555 1 98.25 44 LEU B C 1
ATOM 1338 O O . LEU B 1 44 ? -7.578 -6.754 -0.945 1 98.25 44 LEU B O 1
ATOM 1342 N N . MET B 1 45 ? -6.742 -4.715 -1.37 1 98.56 45 MET B N 1
ATOM 1343 C CA . MET B 1 45 ? -6.926 -4.801 -2.816 1 98.56 45 MET B CA 1
ATOM 1344 C C . MET B 1 45 ? -6.125 -5.957 -3.4 1 98.56 45 MET B C 1
ATOM 1346 O O . MET B 1 45 ? -6.656 -6.766 -4.164 1 98.56 45 MET B O 1
ATOM 1350 N N . GLU B 1 46 ? -4.91 -6.016 -3.016 1 97.88 46 GLU B N 1
ATOM 1351 C CA . GLU B 1 46 ? -4.039 -7.082 -3.514 1 97.88 46 GLU B CA 1
ATOM 1352 C C . GLU B 1 46 ? -4.582 -8.453 -3.135 1 97.88 46 GLU B C 1
ATOM 1354 O O . GLU B 1 46 ? -4.543 -9.391 -3.943 1 97.88 46 GLU B O 1
ATOM 1359 N N . CYS B 1 47 ? -5.047 -8.594 -1.938 1 97.38 47 CYS B N 1
ATOM 1360 C CA . CYS B 1 47 ? -5.543 -9.875 -1.449 1 97.38 47 CYS B CA 1
ATOM 1361 C C . CYS B 1 47 ? -6.766 -10.32 -2.238 1 97.38 47 CYS B C 1
ATOM 1363 O O . CYS B 1 47 ? -6.922 -11.508 -2.529 1 97.38 47 CYS B O 1
ATOM 1365 N N . SER B 1 48 ? -7.652 -9.398 -2.574 1 97.31 48 SER B N 1
ATOM 1366 C CA . SER B 1 48 ? -8.836 -9.781 -3.334 1 97.31 48 SER B CA 1
ATOM 1367 C C . SER B 1 48 ? -8.461 -10.281 -4.727 1 97.31 48 SER B C 1
ATOM 1369 O O . SER B 1 48 ? -9.055 -11.234 -5.23 1 97.31 48 SER B O 1
ATOM 1371 N N . ALA B 1 49 ? -7.477 -9.602 -5.316 1 97.38 49 ALA B N 1
ATOM 1372 C CA . ALA B 1 49 ? -6.977 -10.07 -6.609 1 97.38 49 ALA B CA 1
ATOM 1373 C C . ALA B 1 49 ? -6.312 -11.438 -6.48 1 97.38 49 ALA B C 1
ATOM 1375 O O . ALA B 1 49 ? -6.566 -12.336 -7.285 1 97.38 49 ALA B O 1
ATOM 1376 N N . ALA B 1 50 ? -5.445 -11.57 -5.477 1 96.81 50 ALA B N 1
ATOM 1377 C CA . ALA B 1 50 ? -4.73 -12.82 -5.262 1 96.81 50 ALA B CA 1
ATOM 1378 C C . ALA B 1 50 ? -5.699 -13.984 -5.055 1 96.81 50 ALA B C 1
ATOM 1380 O O . ALA B 1 50 ? -5.473 -15.086 -5.559 1 96.81 50 ALA B O 1
ATOM 1381 N N . LYS B 1 51 ? -6.715 -13.727 -4.281 1 95.44 51 LYS B N 1
ATOM 1382 C CA . LYS B 1 51 ? -7.742 -14.734 -4.02 1 95.44 51 LYS B CA 1
ATOM 1383 C C . LYS B 1 51 ? -8.297 -15.312 -5.32 1 95.44 51 LYS B C 1
ATOM 1385 O O . LYS B 1 51 ? -8.492 -16.516 -5.434 1 95.44 51 LYS B O 1
ATOM 1390 N N . MET B 1 52 ? -8.484 -14.453 -6.27 1 94.69 52 MET B N 1
ATOM 1391 C CA . MET B 1 52 ? -9.055 -14.836 -7.559 1 94.69 52 MET B CA 1
ATOM 1392 C C . MET B 1 52 ? -8.109 -15.758 -8.32 1 94.69 52 MET B C 1
ATOM 1394 O O . MET B 1 52 ? -8.547 -16.562 -9.148 1 94.69 52 MET B O 1
ATOM 1398 N N . MET B 1 53 ? -6.875 -15.695 -8.031 1 94.75 53 MET B N 1
ATOM 1399 C CA . MET B 1 53 ? -5.859 -16.391 -8.828 1 94.75 53 MET B CA 1
ATOM 1400 C C . MET B 1 53 ? -5.523 -17.75 -8.227 1 94.75 53 MET B C 1
ATOM 1402 O O . MET B 1 53 ? -4.84 -18.562 -8.852 1 94.75 53 MET B O 1
ATOM 1406 N N . LEU B 1 54 ? -5.988 -18.047 -7.023 1 93.56 54 LEU B N 1
ATOM 1407 C CA . LEU B 1 54 ? -5.617 -19.25 -6.281 1 93.56 54 LEU B CA 1
ATOM 1408 C C . LEU B 1 54 ? -5.855 -20.5 -7.121 1 93.56 54 LEU B C 1
ATOM 1410 O O . LEU B 1 54 ? -4.992 -21.375 -7.191 1 93.56 54 LEU B O 1
ATOM 1414 N N . PRO B 1 55 ? -6.938 -20.578 -7.871 1 93.06 55 PRO B N 1
ATOM 1415 C CA . PRO B 1 55 ? -7.203 -21.797 -8.641 1 93.06 55 PRO B CA 1
ATOM 1416 C C . PRO B 1 55 ? -6.238 -21.984 -9.805 1 93.06 55 PRO B C 1
ATOM 1418 O O . PRO B 1 55 ? -6.176 -23.062 -10.398 1 93.06 55 PRO B O 1
ATOM 1421 N N . LEU B 1 56 ? -5.531 -20.984 -10.117 1 94.38 56 LEU B N 1
ATOM 1422 C CA . LEU B 1 56 ? -4.625 -21.031 -11.258 1 94.38 56 LEU B CA 1
ATOM 1423 C C . LEU B 1 56 ? -3.26 -21.578 -10.844 1 94.38 56 LEU B C 1
ATOM 1425 O O . LEU B 1 56 ? -2.441 -21.922 -11.703 1 94.38 56 LEU B O 1
ATOM 1429 N N . LEU B 1 57 ? -2.977 -21.578 -9.602 1 94.75 57 LEU B N 1
ATOM 1430 C CA . LEU B 1 57 ? -1.627 -21.828 -9.109 1 94.75 57 LEU B CA 1
ATOM 1431 C C . LEU B 1 57 ? -1.339 -23.328 -9.047 1 94.75 57 LEU B C 1
ATOM 1433 O O . LEU B 1 57 ? -2.152 -24.094 -8.531 1 94.75 57 LEU B O 1
ATOM 1437 N N . LYS B 1 58 ? -0.208 -23.656 -9.609 1 95.38 58 LYS B N 1
ATOM 1438 C CA . LYS B 1 58 ? 0.309 -25.016 -9.484 1 95.38 58 LYS B CA 1
ATOM 1439 C C . LYS B 1 58 ? 1.136 -25.172 -8.211 1 95.38 58 LYS B C 1
ATOM 1441 O O . LYS B 1 58 ? 1.391 -24.203 -7.504 1 95.38 58 LYS B O 1
ATOM 1446 N N . ASP B 1 59 ? 1.46 -26.438 -7.941 1 94.75 59 ASP B N 1
ATOM 1447 C CA . ASP B 1 59 ? 2.305 -26.688 -6.781 1 94.75 59 ASP B CA 1
ATOM 1448 C C . ASP B 1 59 ? 3.605 -25.891 -6.863 1 94.75 59 ASP B C 1
ATOM 1450 O O . ASP B 1 59 ? 4.262 -25.875 -7.906 1 94.75 59 ASP B O 1
ATOM 1454 N N . GLY B 1 60 ? 3.934 -25.172 -5.801 1 95.5 60 GLY B N 1
ATOM 1455 C CA . GLY B 1 60 ? 5.18 -24.422 -5.738 1 95.5 60 GLY B CA 1
ATOM 1456 C C . GLY B 1 60 ? 5.062 -23.031 -6.305 1 95.5 60 GLY B C 1
ATOM 1457 O O . GLY B 1 60 ? 6.023 -22.25 -6.273 1 95.5 60 GLY B O 1
ATOM 1458 N N . GLU B 1 61 ? 3.84 -22.734 -6.82 1 95.94 61 GLU B N 1
ATOM 1459 C CA . GLU B 1 61 ? 3.629 -21.422 -7.41 1 95.94 61 GLU B CA 1
ATOM 1460 C C . GLU B 1 61 ? 2.865 -20.5 -6.457 1 95.94 61 GLU B C 1
ATOM 1462 O O . GLU B 1 61 ? 2.133 -20.984 -5.586 1 95.94 61 GLU B O 1
ATOM 1467 N N . LEU B 1 62 ? 3.096 -19.234 -6.555 1 95.69 62 LEU B N 1
ATOM 1468 C CA . LEU B 1 62 ? 2.316 -18.188 -5.898 1 95.69 62 LEU B CA 1
ATOM 1469 C C . LEU B 1 62 ? 2.148 -16.984 -6.812 1 95.69 62 LEU B C 1
ATOM 1471 O O . LEU B 1 62 ? 2.721 -16.938 -7.902 1 95.69 62 LEU B O 1
ATOM 1475 N N . SER B 1 63 ? 1.314 -16.109 -6.418 1 95.75 63 SER B N 1
ATOM 1476 C CA . SER B 1 63 ? 1.189 -14.852 -7.152 1 95.75 63 SER B CA 1
ATOM 1477 C C . SER B 1 63 ? 1.774 -13.688 -6.363 1 95.75 63 SER B C 1
ATOM 1479 O O . SER B 1 63 ? 1.648 -13.633 -5.137 1 95.75 63 SER B O 1
ATOM 1481 N N . VAL B 1 64 ? 2.459 -12.789 -7.066 1 96.62 64 VAL B N 1
ATOM 1482 C CA . VAL B 1 64 ? 3.062 -11.617 -6.441 1 96.62 64 VAL B CA 1
ATOM 1483 C C . VAL B 1 64 ? 2.549 -10.344 -7.117 1 96.62 64 VAL B C 1
ATOM 1485 O O . VAL B 1 64 ? 2.332 -10.328 -8.328 1 96.62 64 VAL B O 1
ATOM 1488 N N . GLY B 1 65 ? 2.312 -9.391 -6.297 1 97.62 65 GLY B N 1
ATOM 1489 C CA . GLY B 1 65 ? 1.975 -8.086 -6.844 1 97.62 65 GLY B CA 1
ATOM 1490 C C . GLY B 1 65 ? 3.146 -7.406 -7.523 1 97.62 65 GLY B C 1
ATOM 1491 O O . GLY B 1 65 ? 4.273 -7.461 -7.031 1 97.62 65 GLY B O 1
ATOM 1492 N N . VAL B 1 66 ? 2.861 -6.699 -8.672 1 98.44 66 VAL B N 1
ATOM 1493 C CA . VAL B 1 66 ? 3.924 -6.059 -9.445 1 98.44 66 VAL B CA 1
ATOM 1494 C C . VAL B 1 66 ? 3.674 -4.555 -9.508 1 98.44 66 VAL B C 1
ATOM 1496 O O . VAL B 1 66 ? 4.602 -3.756 -9.359 1 98.44 66 VAL B O 1
ATOM 1499 N N . GLU B 1 67 ? 2.426 -4.199 -9.797 1 98.75 67 GLU B N 1
ATOM 1500 C CA . GLU B 1 67 ? 2.062 -2.793 -9.93 1 98.75 67 GLU B CA 1
ATOM 1501 C C . GLU B 1 67 ? 0.768 -2.486 -9.18 1 98.75 67 GLU B C 1
ATOM 1503 O O . GLU B 1 67 ? -0.148 -3.311 -9.148 1 98.75 67 GLU B O 1
ATOM 1508 N N . VAL B 1 68 ? 0.729 -1.324 -8.609 1 98.81 68 VAL B N 1
ATOM 1509 C CA . VAL B 1 68 ? -0.474 -0.788 -7.984 1 98.81 68 VAL B CA 1
ATOM 1510 C C . VAL B 1 68 ? -0.678 0.664 -8.414 1 98.81 68 VAL B C 1
ATOM 1512 O O . VAL B 1 68 ? 0.237 1.483 -8.305 1 98.81 68 VAL B O 1
ATOM 1515 N N . ASN B 1 69 ? -1.798 0.96 -8.961 1 98.94 69 ASN B N 1
ATOM 1516 C CA . ASN B 1 69 ? -2.248 2.303 -9.312 1 98.94 69 ASN B CA 1
ATOM 1517 C C . ASN B 1 69 ? -3.627 2.602 -8.734 1 98.94 69 ASN B C 1
ATOM 1519 O O . ASN B 1 69 ? -4.645 2.217 -9.312 1 98.94 69 ASN B O 1
ATOM 1523 N N . ILE B 1 70 ? -3.617 3.34 -7.547 1 98.88 70 ILE B N 1
ATOM 1524 C CA . ILE B 1 70 ? -4.898 3.438 -6.855 1 98.88 70 ILE B CA 1
ATOM 1525 C C . ILE B 1 70 ? -5.105 4.863 -6.344 1 98.88 70 ILE B C 1
ATOM 1527 O O . ILE B 1 70 ? -4.148 5.637 -6.246 1 98.88 70 ILE B O 1
ATOM 1531 N N . LYS B 1 71 ? -6.367 5.141 -6.117 1 98.81 71 LYS B N 1
ATOM 1532 C CA . LYS B 1 71 ? -6.797 6.34 -5.406 1 98.81 71 LYS B CA 1
ATOM 1533 C C . LYS B 1 71 ? -7.52 5.984 -4.109 1 98.81 71 LYS B C 1
ATOM 1535 O O . LYS B 1 71 ? -8.32 5.043 -4.074 1 98.81 71 LYS B O 1
ATOM 1540 N N . HIS B 1 72 ? -7.133 6.605 -3.062 1 98.81 72 HIS B N 1
ATOM 1541 C CA . HIS B 1 72 ? -7.875 6.574 -1.81 1 98.81 72 HIS B CA 1
ATOM 1542 C C . HIS B 1 72 ? -8.773 7.801 -1.668 1 98.81 72 HIS B C 1
ATOM 1544 O O . HIS B 1 72 ? -8.281 8.914 -1.479 1 98.81 72 HIS B O 1
ATOM 1550 N N . LEU B 1 73 ? -10.07 7.602 -1.668 1 98.25 73 LEU B N 1
ATOM 1551 C CA . LEU B 1 73 ? -11.008 8.68 -1.969 1 98.25 73 LEU B CA 1
ATOM 1552 C C . LEU B 1 73 ? -11.711 9.164 -0.703 1 98.25 73 LEU B C 1
ATOM 1554 O O . LEU B 1 73 ? -12.258 10.266 -0.676 1 98.25 73 LEU B O 1
ATOM 1558 N N . ALA B 1 74 ? -11.773 8.289 0.267 1 98.12 74 ALA B N 1
ATOM 1559 C CA . ALA B 1 74 ? -12.477 8.648 1.493 1 98.12 74 ALA B CA 1
ATOM 1560 C C . ALA B 1 74 ? -11.922 7.891 2.693 1 98.12 74 ALA B C 1
ATOM 1562 O O . ALA B 1 74 ? -11.422 6.773 2.553 1 98.12 74 ALA B O 1
ATOM 1563 N N . PRO B 1 75 ? -12.023 8.531 3.879 1 98.19 75 PRO B N 1
ATOM 1564 C CA . PRO B 1 75 ? -11.523 7.879 5.094 1 98.19 75 PRO B CA 1
ATOM 1565 C C . PRO B 1 75 ? -12.508 6.855 5.66 1 98.19 75 PRO B C 1
ATOM 1567 O O . PRO B 1 75 ? -13.719 7.035 5.551 1 98.19 75 PRO B O 1
ATOM 1570 N N . THR B 1 76 ? -12.016 5.766 6.219 1 98.44 76 THR B N 1
ATOM 1571 C CA . THR B 1 76 ? -12.781 4.742 6.918 1 98.44 76 THR B CA 1
ATOM 1572 C C . THR B 1 76 ? -12.328 4.625 8.375 1 98.44 76 THR B C 1
ATOM 1574 O O . THR B 1 76 ? -11.133 4.594 8.656 1 98.44 76 THR B O 1
ATOM 1577 N N . LEU B 1 77 ? -13.266 4.578 9.312 1 98.38 77 LEU B N 1
ATOM 1578 C CA . LEU B 1 77 ? -12.961 4.516 10.742 1 98.38 77 LEU B CA 1
ATOM 1579 C C . LEU B 1 77 ? -12.672 3.082 11.172 1 98.38 77 LEU B C 1
ATOM 1581 O O . LEU B 1 77 ? -13.102 2.133 10.516 1 98.38 77 LEU B O 1
ATOM 1585 N N . GLU B 1 78 ? -11.891 3.049 12.273 1 98.19 78 GLU B N 1
ATOM 1586 C CA . GLU B 1 78 ? -11.758 1.762 12.945 1 98.19 78 GLU B CA 1
ATOM 1587 C C . GLU B 1 78 ? -13.117 1.135 13.219 1 98.19 78 GLU B C 1
ATOM 1589 O O . GLU B 1 78 ? -14.047 1.823 13.641 1 98.19 78 GLU B O 1
ATOM 1594 N N . GLY B 1 79 ? -13.164 -0.153 12.953 1 98.12 79 GLY B N 1
ATOM 1595 C CA . GLY B 1 79 ? -14.391 -0.875 13.266 1 98.12 79 GLY B CA 1
ATOM 1596 C C . GLY B 1 79 ? -15.328 -0.994 12.078 1 98.12 79 GLY B C 1
ATOM 1597 O O . GLY B 1 79 ? -16.219 -1.846 12.07 1 98.12 79 GLY B O 1
ATOM 1598 N N . ASP B 1 80 ? -15.281 -0.097 11.109 1 98.12 80 ASP B N 1
ATOM 1599 C CA . ASP B 1 80 ? -16.062 -0.217 9.891 1 98.12 80 ASP B CA 1
ATOM 1600 C C . ASP B 1 80 ? -15.523 -1.332 9 1 98.12 80 ASP B C 1
ATOM 1602 O O . ASP B 1 80 ? -14.406 -1.811 9.195 1 98.12 80 ASP B O 1
ATOM 1606 N N . THR B 1 81 ? -16.344 -1.81 8.086 1 98.44 81 THR B N 1
ATOM 1607 C CA . THR B 1 81 ? -15.953 -2.891 7.188 1 98.44 81 THR B CA 1
ATOM 1608 C C . THR B 1 81 ? -15.625 -2.35 5.801 1 98.44 81 THR B C 1
ATOM 1610 O O . THR B 1 81 ? -16.422 -1.632 5.199 1 98.44 81 THR B O 1
ATOM 1613 N N . ALA B 1 82 ? -14.43 -2.594 5.328 1 98.62 82 ALA B N 1
ATOM 1614 C CA . ALA B 1 82 ? -14.016 -2.314 3.955 1 98.62 82 ALA B CA 1
ATOM 1615 C C . ALA B 1 82 ? -14.164 -3.553 3.074 1 98.62 82 ALA B C 1
ATOM 1617 O O . ALA B 1 82 ? -13.68 -4.633 3.42 1 98.62 82 ALA B O 1
ATOM 1618 N N . ILE B 1 83 ? -14.82 -3.395 1.935 1 98.81 83 ILE B N 1
ATOM 1619 C CA . ILE B 1 83 ? -15.055 -4.5 1.009 1 98.81 83 ILE B CA 1
ATOM 1620 C C . ILE B 1 83 ? -14.312 -4.238 -0.301 1 98.81 83 ILE B C 1
ATOM 1622 O O . ILE B 1 83 ? -14.602 -3.26 -0.997 1 98.81 83 ILE B O 1
ATOM 1626 N N . SER B 1 84 ? -13.414 -5.082 -0.575 1 98.88 84 SER B N 1
ATOM 1627 C CA . SER B 1 84 ? -12.656 -4.98 -1.817 1 98.88 84 SER B CA 1
ATOM 1628 C C . SER B 1 84 ? -13.172 -5.961 -2.865 1 98.88 84 SER B C 1
ATOM 1630 O O . SER B 1 84 ? -13.297 -7.156 -2.594 1 98.88 84 SER B O 1
ATOM 1632 N N . THR B 1 85 ? -13.445 -5.457 -4.023 1 98.94 85 THR B N 1
ATOM 1633 C CA . THR B 1 85 ? -13.836 -6.285 -5.16 1 98.94 85 THR B CA 1
ATOM 1634 C C . THR B 1 85 ? -12.852 -6.121 -6.312 1 98.94 85 THR B C 1
ATOM 1636 O O . THR B 1 85 ? -12.711 -5.031 -6.867 1 98.94 85 THR B O 1
ATOM 1639 N N . ALA B 1 86 ? -12.25 -7.191 -6.617 1 98.81 86 ALA B N 1
ATOM 1640 C CA . ALA B 1 86 ? -11.336 -7.223 -7.758 1 98.81 86 ALA B CA 1
ATOM 1641 C C . ALA B 1 86 ? -12.008 -7.848 -8.977 1 98.81 86 ALA B C 1
ATOM 1643 O O . ALA B 1 86 ? -12.734 -8.836 -8.859 1 98.81 86 ALA B O 1
ATOM 1644 N N . THR B 1 87 ? -11.789 -7.25 -10.117 1 98.94 87 THR B N 1
ATOM 1645 C CA . THR B 1 87 ? -12.273 -7.754 -11.398 1 98.94 87 THR B CA 1
ATOM 1646 C C . THR B 1 87 ? -11.109 -8.008 -12.352 1 98.94 87 THR B C 1
ATOM 1648 O O . THR B 1 87 ? -10.305 -7.117 -12.609 1 98.94 87 THR B O 1
ATOM 1651 N N . PHE B 1 88 ? -11.109 -9.258 -12.898 1 98.88 88 PHE B N 1
ATOM 1652 C CA . PHE B 1 88 ? -10.086 -9.562 -13.898 1 98.88 88 PHE B CA 1
ATOM 1653 C C . PHE B 1 88 ? -10.414 -8.898 -15.227 1 98.88 88 PHE B C 1
ATOM 1655 O O . PHE B 1 88 ? -11.516 -9.078 -15.758 1 98.88 88 PHE B O 1
ATOM 1662 N N . VAL B 1 89 ? -9.383 -8.141 -15.727 1 98.81 89 VAL B N 1
ATOM 1663 C CA . VAL B 1 89 ? -9.711 -7.387 -16.938 1 98.81 89 VAL B CA 1
ATOM 1664 C C . VAL B 1 89 ? -8.797 -7.82 -18.078 1 98.81 89 VAL B C 1
ATOM 1666 O O . VAL B 1 89 ? -8.828 -7.23 -19.156 1 98.81 89 VAL B O 1
ATOM 1669 N N . GLY B 1 90 ? -7.957 -8.805 -17.844 1 98.31 90 GLY B N 1
ATOM 1670 C CA . GLY B 1 90 ? -7.121 -9.344 -18.906 1 98.31 90 GLY B CA 1
ATOM 1671 C C . GLY B 1 90 ? -5.645 -9.359 -18.562 1 98.31 90 GLY B C 1
ATOM 1672 O O . GLY B 1 90 ? -5.273 -9.102 -17.406 1 98.31 90 GLY B O 1
ATOM 1673 N N . MET B 1 91 ? -4.863 -9.742 -19.609 1 98 91 MET B N 1
ATOM 1674 C CA . MET B 1 91 ? -3.418 -9.852 -19.422 1 98 91 MET B CA 1
ATOM 1675 C C . MET B 1 91 ? -2.705 -8.625 -19.984 1 98 91 MET B C 1
ATOM 1677 O O . MET B 1 91 ? -3.1 -8.086 -21.016 1 98 91 MET B O 1
ATOM 1681 N N . GLU B 1 92 ? -1.753 -8.203 -19.266 1 97.31 92 GLU B N 1
ATOM 1682 C CA . GLU B 1 92 ? -0.718 -7.297 -19.75 1 97.31 92 GLU B CA 1
ATOM 1683 C C . GLU B 1 92 ? 0.643 -7.984 -19.797 1 97.31 92 GLU B C 1
ATOM 1685 O O . GLU B 1 92 ? 1.367 -8 -18.797 1 97.31 92 GLU B O 1
ATOM 1690 N N . GLY B 1 93 ? 1.028 -8.523 -21.047 1 96.94 93 GLY B N 1
ATOM 1691 C CA . GLY B 1 93 ? 2.16 -9.438 -21.062 1 96.94 93 GLY B CA 1
ATOM 1692 C C . GLY B 1 93 ? 1.954 -10.656 -20.188 1 96.94 93 GLY B C 1
ATOM 1693 O O . GLY B 1 93 ? 0.978 -11.391 -20.359 1 96.94 93 GLY B O 1
ATOM 1694 N N . LYS B 1 94 ? 2.838 -10.789 -19.297 1 97 94 LYS B N 1
ATOM 1695 C CA . LYS B 1 94 ? 2.752 -11.938 -18.391 1 97 94 LYS B CA 1
ATOM 1696 C C . LYS B 1 94 ? 1.98 -11.586 -17.125 1 97 94 LYS B C 1
ATOM 1698 O O . LYS B 1 94 ? 1.845 -12.414 -16.234 1 97 94 LYS B O 1
ATOM 1703 N N . LEU B 1 95 ? 1.479 -10.406 -17.078 1 98.31 95 LEU B N 1
ATOM 1704 C CA . LEU B 1 95 ? 0.844 -9.93 -15.852 1 98.31 95 LEU B CA 1
ATOM 1705 C C . LEU B 1 95 ? -0.674 -10.031 -15.945 1 98.31 95 LEU B C 1
ATOM 1707 O O . LEU B 1 95 ? -1.263 -9.664 -16.969 1 98.31 95 LEU B O 1
ATOM 1711 N N . PHE B 1 96 ? -1.239 -10.562 -14.906 1 98.56 96 PHE B N 1
ATOM 1712 C CA . PHE B 1 96 ? -2.688 -10.492 -14.742 1 98.56 96 PHE B CA 1
ATOM 1713 C C . PHE B 1 96 ? -3.113 -9.094 -14.305 1 98.56 96 PHE B C 1
ATOM 1715 O O . PHE B 1 96 ? -2.621 -8.578 -13.297 1 98.56 96 PHE B O 1
ATOM 1722 N N . LYS B 1 97 ? -4.066 -8.531 -14.992 1 98.88 97 LYS B N 1
ATOM 1723 C CA . LYS B 1 97 ? -4.492 -7.176 -14.656 1 98.88 97 LYS B CA 1
ATOM 1724 C C . LYS B 1 97 ? -5.883 -7.18 -14.031 1 98.88 97 LYS B C 1
ATOM 1726 O O . LYS B 1 97 ? -6.793 -7.848 -14.523 1 98.88 97 LYS B O 1
ATOM 1731 N N . PHE B 1 98 ? -6.035 -6.363 -12.984 1 98.94 98 PHE B N 1
ATOM 1732 C CA . PHE B 1 98 ? -7.285 -6.27 -12.234 1 98.94 98 PHE B CA 1
ATOM 1733 C C . PHE B 1 98 ? -7.703 -4.812 -12.07 1 98.94 98 PHE B C 1
ATOM 1735 O O . PHE B 1 98 ? -6.859 -3.938 -11.859 1 98.94 98 PHE B O 1
ATOM 1742 N N . GLU B 1 99 ? -9 -4.59 -12.188 1 98.94 99 GLU B N 1
ATOM 1743 C CA . GLU B 1 99 ? -9.625 -3.381 -11.648 1 98.94 99 GLU B CA 1
ATOM 1744 C C . GLU B 1 99 ? -10.25 -3.641 -10.281 1 98.94 99 GLU B C 1
ATOM 1746 O O . GLU B 1 99 ? -10.914 -4.66 -10.078 1 98.94 99 GLU B O 1
ATOM 1751 N N . ILE B 1 100 ? -10.023 -2.748 -9.352 1 98.94 100 ILE B N 1
ATOM 1752 C CA . ILE B 1 100 ? -10.484 -3.02 -7.992 1 98.94 100 ILE B CA 1
ATOM 1753 C C . ILE B 1 100 ? -11.195 -1.793 -7.43 1 98.94 100 ILE B C 1
ATOM 1755 O O . ILE B 1 100 ? -10.773 -0.659 -7.66 1 98.94 100 ILE B O 1
ATOM 1759 N N . GLU B 1 101 ? -12.203 -2.031 -6.77 1 98.94 101 GLU B N 1
ATOM 1760 C CA . GLU B 1 101 ? -12.93 -1.028 -5.996 1 98.94 101 GLU B CA 1
ATOM 1761 C C . GLU B 1 101 ? -13.109 -1.469 -4.547 1 98.94 101 GLU B C 1
ATOM 1763 O O . GLU B 1 101 ? -13.359 -2.645 -4.277 1 98.94 101 GLU B O 1
ATOM 1768 N N . VAL B 1 102 ? -12.969 -0.536 -3.641 1 98.94 102 VAL B N 1
ATOM 1769 C CA . VAL B 1 102 ? -13.203 -0.776 -2.223 1 98.94 102 VAL B CA 1
ATOM 1770 C C . VAL B 1 102 ? -14.328 0.129 -1.725 1 98.94 102 VAL B C 1
ATOM 1772 O O . VAL B 1 102 ? -14.352 1.325 -2.027 1 98.94 102 VAL B O 1
ATOM 1775 N N . VAL B 1 103 ? -15.242 -0.441 -0.995 1 98.81 103 VAL B N 1
ATOM 1776 C CA . VAL B 1 103 ? -16.344 0.318 -0.406 1 98.81 103 VAL B CA 1
ATOM 1777 C C . VAL B 1 103 ? -16.391 0.074 1.101 1 98.81 103 VAL B C 1
ATOM 1779 O O . VAL B 1 103 ? -15.938 -0.968 1.582 1 98.81 103 VAL B O 1
ATOM 1782 N N . ASP B 1 104 ? -16.766 1.036 1.834 1 98.31 104 ASP B N 1
ATOM 1783 C CA . ASP B 1 104 ? -17.141 0.852 3.232 1 98.31 104 ASP B CA 1
ATOM 1784 C C . ASP B 1 104 ? -18.609 1.194 3.457 1 98.31 104 ASP B C 1
ATOM 1786 O O . ASP B 1 104 ? -19.391 1.225 2.508 1 98.31 104 ASP B O 1
ATOM 1790 N N . SER B 1 105 ? -19.016 1.393 4.727 1 97.69 105 SER B N 1
ATOM 1791 C CA . SER B 1 105 ? -20.422 1.63 5.016 1 97.69 105 SER B CA 1
ATOM 1792 C C . SER B 1 105 ? -20.906 2.943 4.402 1 97.69 105 SER B C 1
ATOM 1794 O O . SER B 1 105 ? -22.109 3.145 4.211 1 97.69 105 SER B O 1
ATOM 1796 N N . GLY B 1 106 ? -19.984 3.846 4.09 1 97.56 106 GLY B N 1
ATOM 1797 C CA . GLY B 1 106 ? -20.344 5.148 3.543 1 97.56 106 GLY B CA 1
ATOM 1798 C C . GLY B 1 106 ? -20.25 5.199 2.029 1 97.56 106 GLY B C 1
ATOM 1799 O O . GLY B 1 106 ? -20.562 6.223 1.421 1 97.56 106 GLY B O 1
ATOM 1800 N N . GLY B 1 107 ? -19.797 4.141 1.354 1 98.12 107 GLY B N 1
ATOM 1801 C CA . GLY B 1 107 ? -19.641 4.117 -0.092 1 98.12 107 GLY B CA 1
ATOM 1802 C C . GLY B 1 107 ? -18.219 3.844 -0.539 1 98.12 107 GLY B C 1
ATOM 1803 O O . GLY B 1 107 ? -17.453 3.197 0.178 1 98.12 107 GLY B O 1
ATOM 1804 N N . VAL B 1 108 ? -17.906 4.27 -1.787 1 98.75 108 VAL B N 1
ATOM 1805 C CA . VAL B 1 108 ? -16.609 3.984 -2.391 1 98.75 108 VAL B CA 1
ATOM 1806 C C . VAL B 1 108 ? -15.523 4.758 -1.657 1 98.75 108 VAL B C 1
ATOM 1808 O O . VAL B 1 108 ? -15.633 5.969 -1.46 1 98.75 108 VAL B O 1
ATOM 1811 N N . ILE B 1 109 ? -14.484 4.031 -1.274 1 98.81 109 ILE B N 1
ATOM 1812 C CA . ILE B 1 109 ? -13.398 4.711 -0.57 1 98.81 109 ILE B CA 1
ATOM 1813 C C . ILE B 1 109 ? -12.117 4.637 -1.397 1 98.81 109 ILE B C 1
ATOM 1815 O O . ILE B 1 109 ? -11.133 5.309 -1.088 1 98.81 109 ILE B O 1
ATOM 1819 N N . GLY B 1 110 ? -12.094 3.814 -2.434 1 98.88 110 GLY B N 1
ATOM 1820 C CA . GLY B 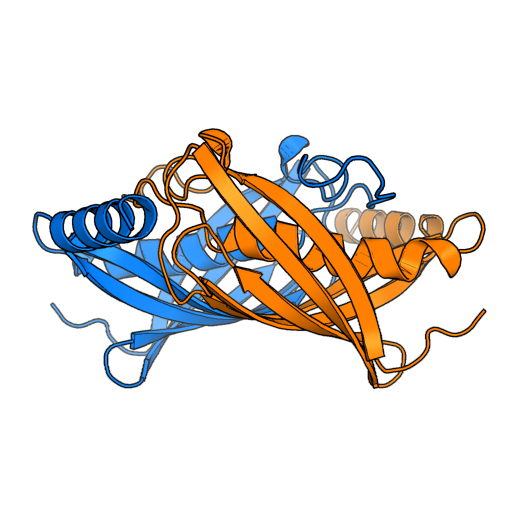1 110 ? -10.906 3.707 -3.266 1 98.88 110 GLY B CA 1
ATOM 1821 C C . GLY B 1 110 ? -11.125 2.861 -4.508 1 98.88 110 GLY B C 1
ATOM 1822 O O . GLY B 1 110 ? -12.055 2.051 -4.559 1 98.88 110 GLY B O 1
ATOM 1823 N N . ASN B 1 111 ? -10.312 3.105 -5.488 1 98.9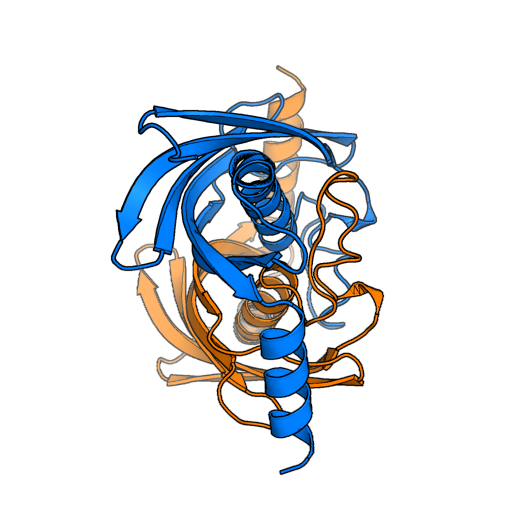4 111 ASN B N 1
ATOM 1824 C CA . ASN B 1 111 ? -10.336 2.334 -6.727 1 98.94 111 ASN B CA 1
ATOM 1825 C C . ASN B 1 111 ? -9 2.422 -7.461 1 98.94 111 ASN B C 1
ATOM 1827 O O . ASN B 1 111 ? -8.133 3.219 -7.098 1 98.94 111 ASN B O 1
ATOM 1831 N N . GLY B 1 112 ? -8.852 1.546 -8.461 1 98.88 112 GLY B N 1
ATOM 1832 C CA . GLY B 1 112 ? -7.645 1.574 -9.273 1 98.88 112 GLY B CA 1
ATOM 1833 C C . GLY B 1 112 ? -7.352 0.253 -9.953 1 98.88 112 GLY B C 1
ATOM 1834 O O . GLY B 1 112 ? -8.273 -0.523 -10.234 1 98.88 112 GLY B O 1
ATOM 1835 N N . THR B 1 113 ? -6.074 0.078 -10.297 1 98.94 113 THR B N 1
ATOM 1836 C CA . THR B 1 113 ? -5.652 -1.142 -10.969 1 98.94 113 THR B CA 1
ATOM 1837 C C . THR B 1 113 ? -4.48 -1.791 -10.234 1 98.94 113 THR B C 1
ATOM 1839 O O . THR B 1 113 ? -3.797 -1.135 -9.445 1 98.94 113 THR B O 1
ATOM 1842 N N . HIS B 1 114 ? -4.383 -2.979 -10.469 1 98.88 114 HIS B N 1
ATOM 1843 C CA . HIS B 1 114 ? -3.363 -3.824 -9.859 1 98.88 114 HIS B CA 1
ATOM 1844 C C . HIS B 1 114 ? -2.945 -4.949 -10.797 1 98.88 114 HIS B C 1
ATOM 1846 O O . HIS B 1 114 ? -3.777 -5.504 -11.516 1 98.88 114 HIS B O 1
ATOM 1852 N N . THR B 1 115 ? -1.632 -5.266 -10.844 1 98.81 115 THR B N 1
ATOM 1853 C CA . THR B 1 115 ? -1.176 -6.398 -11.641 1 98.81 115 THR B CA 1
ATOM 1854 C C . THR B 1 115 ? -0.399 -7.391 -10.781 1 98.81 115 THR B C 1
ATOM 1856 O O . THR B 1 115 ? 0.247 -7 -9.805 1 98.81 115 THR B O 1
ATOM 1859 N N . ARG B 1 116 ? -0.526 -8.641 -11.164 1 98.38 116 ARG B N 1
ATOM 1860 C CA . ARG B 1 116 ? 0.159 -9.719 -10.461 1 98.38 116 ARG B CA 1
ATOM 1861 C C . ARG B 1 116 ? 0.771 -10.711 -11.445 1 98.38 116 ARG B C 1
ATOM 1863 O O . ARG B 1 116 ? 0.266 -10.883 -12.562 1 98.38 116 ARG B O 1
ATOM 1870 N N . ALA B 1 117 ? 1.804 -11.328 -11.055 1 97.75 117 ALA B N 1
ATOM 1871 C CA . ALA B 1 117 ? 2.455 -12.398 -11.812 1 97.75 117 ALA B CA 1
ATOM 1872 C C . ALA B 1 117 ? 2.432 -13.711 -11.031 1 97.75 117 ALA B C 1
ATOM 1874 O O . ALA B 1 117 ? 2.477 -13.711 -9.805 1 97.75 117 ALA B O 1
ATOM 1875 N N . ILE B 1 118 ? 2.338 -14.781 -11.727 1 97 118 ILE B N 1
ATOM 1876 C CA . ILE B 1 118 ? 2.576 -16.094 -11.141 1 97 118 ILE B CA 1
ATOM 1877 C C . ILE B 1 118 ? 4.066 -16.422 -11.188 1 97 118 ILE B C 1
ATOM 1879 O O . ILE B 1 118 ? 4.695 -16.312 -12.25 1 97 118 ILE B O 1
ATOM 1883 N N . VAL B 1 119 ? 4.574 -16.797 -10.047 1 96.88 119 VAL B N 1
ATOM 1884 C CA . VAL B 1 119 ? 5.996 -17.125 -9.984 1 96.88 119 VAL B CA 1
ATOM 1885 C C . VAL B 1 119 ? 6.207 -18.422 -9.203 1 96.88 119 VAL B C 1
ATOM 1887 O O . VAL B 1 119 ? 5.32 -18.859 -8.469 1 96.88 119 VAL B O 1
ATOM 1890 N N . SER B 1 120 ? 7.426 -18.984 -9.422 1 97.31 120 SER B N 1
ATOM 1891 C CA . SER B 1 120 ? 7.887 -20.062 -8.539 1 97.31 120 SER B CA 1
ATOM 1892 C C . SER B 1 120 ? 8.383 -19.5 -7.207 1 97.31 120 SER B C 1
ATOM 1894 O O . SER B 1 120 ? 9.25 -18.625 -7.18 1 97.31 120 SER B O 1
ATOM 1896 N N . ASN B 1 121 ? 7.773 -20.047 -6.117 1 96.75 121 ASN B N 1
ATOM 1897 C CA . ASN B 1 121 ? 8.234 -19.609 -4.801 1 96.75 121 ASN B CA 1
ATOM 1898 C C . ASN B 1 121 ? 9.734 -19.844 -4.633 1 96.75 121 ASN B C 1
ATOM 1900 O O . ASN B 1 121 ? 10.438 -18.984 -4.098 1 96.75 121 ASN B O 1
ATOM 1904 N N . GLU B 1 122 ? 10.164 -20.969 -5.113 1 97.44 122 GLU B N 1
ATOM 1905 C CA . GLU B 1 122 ? 11.578 -21.297 -5.023 1 97.44 122 GLU B CA 1
ATOM 1906 C C . GLU B 1 122 ? 12.438 -20.281 -5.77 1 97.44 122 GLU B C 1
ATOM 1908 O O . GLU B 1 122 ? 13.438 -19.797 -5.242 1 97.44 122 GLU B O 1
ATOM 1913 N N . ARG B 1 123 ? 12.039 -19.938 -6.941 1 96.88 123 ARG B N 1
ATOM 1914 C CA . ARG B 1 123 ? 12.805 -18.969 -7.738 1 96.88 123 ARG B CA 1
ATOM 1915 C C . ARG B 1 123 ? 12.789 -17.594 -7.094 1 96.88 123 ARG B C 1
ATOM 1917 O O . ARG B 1 123 ? 13.805 -16.906 -7.062 1 96.88 123 ARG B O 1
ATOM 1924 N N . LEU B 1 124 ? 11.672 -17.219 -6.578 1 97.5 124 LEU B N 1
ATOM 1925 C CA . LEU B 1 124 ? 11.547 -15.93 -5.918 1 97.5 124 LEU B CA 1
ATOM 1926 C C . LEU B 1 124 ? 12.484 -15.836 -4.715 1 97.5 124 LEU B C 1
ATOM 1928 O O . LEU B 1 124 ? 13.227 -14.867 -4.578 1 97.5 124 LEU B O 1
ATOM 1932 N N . MET B 1 125 ? 12.438 -16.891 -3.896 1 97.06 125 MET B N 1
ATOM 1933 C CA . MET B 1 125 ? 13.227 -16.891 -2.67 1 97.06 125 MET B CA 1
ATOM 1934 C C . MET B 1 125 ? 14.719 -16.953 -2.984 1 97.06 125 MET B C 1
ATOM 1936 O O . MET B 1 125 ? 15.531 -16.281 -2.338 1 97.06 125 MET B O 1
ATOM 1940 N N . ASN B 1 126 ? 15.039 -17.734 -3.98 1 96.75 126 ASN B N 1
ATOM 1941 C CA . ASN B 1 126 ? 16.438 -17.781 -4.41 1 96.75 126 ASN B CA 1
ATOM 1942 C C . ASN B 1 126 ? 16.906 -16.438 -4.945 1 96.75 126 ASN B C 1
ATOM 1944 O O . ASN B 1 126 ? 18.047 -16.031 -4.676 1 96.75 126 ASN B O 1
ATOM 1948 N N . GLY B 1 127 ? 16.031 -15.797 -5.699 1 95.19 127 GLY B N 1
ATOM 1949 C CA . GLY B 1 127 ? 16.359 -14.461 -6.18 1 95.19 127 GLY B CA 1
ATOM 1950 C C . GLY B 1 127 ? 16.578 -13.461 -5.059 1 95.19 127 GLY B C 1
ATOM 1951 O O . GLY B 1 127 ? 17.5 -12.648 -5.113 1 95.19 127 GLY B O 1
ATOM 1952 N N . ALA B 1 128 ? 15.797 -13.539 -4.043 1 96.38 128 ALA B N 1
ATOM 1953 C CA . ALA B 1 128 ? 15.906 -12.641 -2.895 1 96.38 128 ALA B CA 1
ATOM 1954 C C . ALA B 1 128 ? 17.203 -12.875 -2.137 1 96.38 128 ALA B C 1
ATOM 1956 O O . ALA B 1 128 ? 17.875 -11.922 -1.731 1 96.38 128 ALA B O 1
ATOM 1957 N N . LYS B 1 129 ? 17.562 -14.117 -1.974 1 96.25 129 LYS B N 1
ATOM 1958 C CA . LYS B 1 129 ? 18.781 -14.469 -1.263 1 96.25 129 LYS B CA 1
ATOM 1959 C C . LYS B 1 129 ? 20.016 -13.984 -2.018 1 96.25 129 LYS B C 1
ATOM 1961 O O . LYS B 1 129 ? 20.969 -13.5 -1.41 1 96.25 129 LYS B O 1
ATOM 1966 N N . LYS B 1 130 ? 19.953 -14.086 -3.283 1 94.25 130 LYS B N 1
ATOM 1967 C CA . LYS B 1 130 ? 21.078 -13.688 -4.113 1 94.25 130 LYS B CA 1
ATOM 1968 C C . LYS B 1 130 ? 21.328 -12.18 -4.023 1 94.25 130 LYS B C 1
ATOM 1970 O O . LYS B 1 130 ? 22.453 -11.719 -4.133 1 94.25 130 LYS B O 1
ATOM 1975 N N . ARG B 1 131 ? 20.297 -11.469 -3.787 1 91.62 131 ARG B N 1
ATOM 1976 C CA . ARG B 1 131 ? 20.391 -10.016 -3.73 1 91.62 131 ARG B CA 1
ATOM 1977 C C . ARG B 1 131 ? 21.156 -9.562 -2.492 1 91.62 131 ARG B C 1
ATOM 1979 O O . ARG B 1 131 ? 21.781 -8.5 -2.496 1 91.62 131 ARG B O 1
ATOM 1986 N N . VAL B 1 132 ? 21.094 -10.281 -1.432 1 86.88 132 VAL B N 1
ATOM 1987 C CA . VAL B 1 132 ? 21.719 -9.859 -0.183 1 86.88 132 VAL B CA 1
ATOM 1988 C 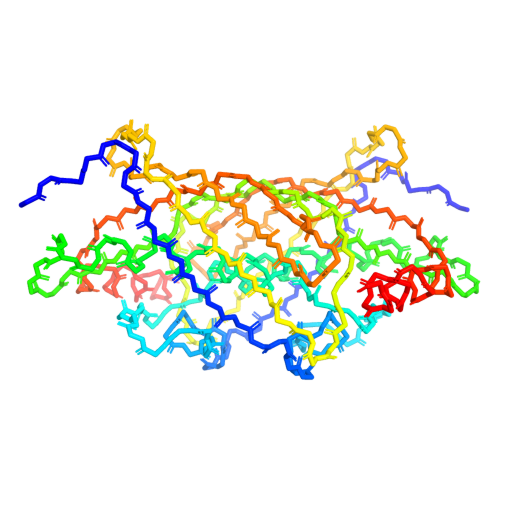C . VAL B 1 132 ? 23.125 -10.453 -0.086 1 86.88 132 VAL B C 1
ATOM 1990 O O . VAL B 1 132 ? 23.922 -10.031 0.755 1 86.88 132 VAL B O 1
ATOM 1993 N N . GLU B 1 133 ? 23.422 -11.477 -0.815 1 82.12 133 GLU B N 1
ATOM 1994 C CA . GLU B 1 133 ? 24.766 -12.07 -0.817 1 82.12 133 GLU B CA 1
ATOM 1995 C C . GLU B 1 133 ? 25.734 -11.211 -1.611 1 82.12 133 GLU B C 1
ATOM 1997 O O . GLU B 1 133 ? 26.953 -11.312 -1.429 1 82.12 133 GLU B O 1
ATOM 2002 N N . LYS B 1 134 ? 25.484 -10.219 -2.299 1 64.62 134 LYS B N 1
ATOM 2003 C CA . LYS B 1 134 ? 26.406 -9.406 -3.076 1 64.62 134 LYS B CA 1
ATOM 2004 C C . LYS B 1 134 ? 26.922 -8.219 -2.256 1 64.62 134 LYS B C 1
ATOM 2006 O O . LYS B 1 134 ? 26.203 -7.711 -1.387 1 64.62 134 LYS B O 1
#

Organism: Aliarcobacter butzleri (strain RM4018) (NCBI:txid367737)

Nearest PDB structures (foldseek):
  3p3f-assembly1_A  TM=9.477E-01  e=1.281E-13  Streptantibioticus cattleyicolor
  3kx8-assembly1_B  TM=9.575E-01  e=5.325E-13  Streptantibioticus cattleyicolor
  3kvi-assembly1_B  TM=9.549E-01  e=6.318E-13  Streptantibioticus cattleyicolor
  3p3i-assembly2_D  TM=9.466E-01  e=7.936E-13  Streptantibioticus cattleyicolor
  3qoo-assembly1_A-2  TM=8.913E-01  e=5.389E-11  Thermanaerovibrio acidaminovorans DSM 6589

Secondary structure (DSSP, 8-state):
-PPPTT-EEEEEEE--GGGBGGGS-S-SS----SSB-HHHHHHHHHHHHHHHHGGGPPTTEEEEEEEEEEEE-S---TTPEEEEEEEEEEEETTEEEEEEEEEETTEEEEEEEEEEEEEEHHHHHHHHHHHHH-/-PPPTT-EEEEEEE--GGGBGGGS-S-SS----SSB-HHHHHHHHHHHHHHHHGGGPPTTEEEEEEEEEEEE-S---TTPEEEEEEEEEEEETTEEEEEEEEEETTEEEEEEEEEEEEEEHHHHHHHHHHHHH-